Protein 6C49 (pdb70)

Foldseek 3Di:
DQKWWFWWQQAAPDGTDTDIDRPPDAAQQKWKWFFFKFFDDCVQNCLSRCVVVQHDPRWADTFLTWTFTCGHRNPAPPHDGGFIFTGGQWFFADCPDPCNVVQNRVPGPDDTDTCTGVHHHRRIRMGMGGNQRGAGFDPQDDRQQRSCCLALVQQLLVCCVVLVPALDFEEEEEDDAQSNLLNQLVNQLRNHAYEYEDCDVVCQVVSVVSRHPYYFNNVDLVRLQVLFQHGQEYEYPDADPVLSNLRNHHQNHEYEYRDDHPDDDDDDVVSCVVRVYYYYYDDRDGRVSSNVSSVSCSVRVSGFDEDEDASVCVSVQVVVNVVSPTRHIYMHGYDDDD

Sequence (338 aa):
NNTIQAYAAMQAGEKLVPYKFDAGEELQPHQVEVKVEYCGLCHSDISVLNNEWHSTVYPVVAGHEIIGRIIVALGSEAKGLQIGQRVGIGWTAESCQACDECIGGQQVLCTGENIATIVGHAGGFADKVRAGWQQWAIPLPEDLDPESAGPLLLCGGITTVFDPLLKHKIQATHHVGVIGIGGLGHIAIKLLKAWGCEITAFSSNPDKTEELKAMGADHVVNSRDTEAVKAQKGKFDLLLSTVNVNWRAFISSTLAPNGSSLHFLLGGLTLEPVPVSVGSLIDGAKSSVTGSPTGSPAALRQLLKFAARKKKKIAPQIELFPMSQLNEAIERLHSGQARYRIVLKADFAE

Structure (mmCIF, N/CA/C/O backbone):
data_6C49
#
_entry.id   6C49
#
_cell.length_a   63.440
_cell.length_b   89.570
_cell.length_c   133.490
_cell.angle_alpha   90.000
_cell.angle_beta   90.000
_cell.angle_gamma   90.000
#
_symmetry.space_group_name_H-M   'I 2 2 2'
#
loop_
_entity.id
_entity.type
_entity.pdbx_description
1 polymer 'Alcohol dehydrogenase'
2 non-polymer 'ZINC ION'
3 non-polymer 1,2-ETHANEDIOL
4 non-polymer GLYCEROL
5 non-polymer 'SULFATE ION'
6 non-polymer DI(HYDROXYETHYL)ETHER
7 water water
#
loop_
_atom_site.group_PDB
_atom_site.id
_atom_site.type_symbol
_atom_site.label_atom_id
_atom_site.label_alt_id
_atom_site.label_comp_id
_atom_site.label_asym_id
_atom_site.label_entity_id
_atom_site.label_seq_id
_atom_site.pdbx_PDB_ins_code
_atom_site.Cartn_x
_atom_site.Cartn_y
_atom_site.Cartn_z
_atom_site.occupancy
_atom_site.B_iso_or_equiv
_atom_site.auth_seq_id
_atom_site.auth_comp_id
_atom_site.auth_asym_id
_atom_site.auth_atom_id
_atom_site.pdbx_PDB_model_num
ATOM 1 N N . ASN A 1 11 ? 13.882 14.580 19.549 1.00 62.82 3 ASN A N 1
ATOM 2 C CA . ASN A 1 11 ? 12.671 14.902 20.295 1.00 59.33 3 ASN A CA 1
ATOM 3 C C . ASN A 1 11 ? 12.747 14.378 21.731 1.00 44.13 3 ASN A C 1
ATOM 4 O O . ASN A 1 11 ? 11.912 14.716 22.568 1.00 50.10 3 ASN A O 1
ATOM 9 N N . ASN A 1 12 ? 13.761 13.560 22.017 1.00 30.24 4 ASN A N 1
ATOM 10 C CA . ASN A 1 12 ? 13.997 13.053 23.367 1.00 22.69 4 ASN A CA 1
ATOM 11 C C . ASN A 1 12 ? 15.263 13.636 23.977 1.00 21.33 4 ASN A C 1
ATOM 12 O O . ASN A 1 12 ? 15.838 13.043 24.895 1.00 26.67 4 ASN A O 1
ATOM 17 N N . THR A 1 13 ? 15.699 14.791 23.490 1.00 25.12 5 THR A N 1
ATOM 18 C CA . THR A 1 13 ? 16.903 15.429 24.006 1.00 25.91 5 THR A CA 1
ATOM 19 C C . THR A 1 13 ? 16.617 16.125 25.328 1.00 25.02 5 THR A C 1
ATOM 20 O O . THR A 1 13 ? 15.618 16.841 25.467 1.00 24.83 5 THR A O 1
ATOM 24 N N . ILE A 1 14 ? 17.504 15.924 26.298 1.00 16.09 6 ILE A N 1
ATOM 25 C CA . ILE A 1 14 ? 17.414 16.575 27.597 1.00 13.84 6 ILE A CA 1
ATOM 26 C C . ILE A 1 14 ? 18.688 17.389 27.787 1.00 18.13 6 ILE A C 1
ATOM 27 O O . ILE A 1 14 ? 19.792 16.885 27.546 1.00 16.81 6 ILE A O 1
ATOM 32 N N . GLN A 1 15 ? 18.528 18.662 28.127 1.00 19.63 7 GLN A N 1
ATOM 33 C CA . GLN A 1 15 ? 19.653 19.522 28.487 1.00 19.23 7 GLN A CA 1
ATOM 34 C C . GLN A 1 15 ? 19.829 19.441 29.991 1.00 20.09 7 GLN A C 1
ATOM 35 O O . GLN A 1 15 ? 18.850 19.574 30.726 1.00 18.99 7 GLN A O 1
ATOM 41 N N . ALA A 1 16 ? 21.062 19.242 30.457 1.00 17.17 8 ALA A N 1
ATOM 42 C CA . ALA A 1 16 ? 21.254 18.983 31.877 1.00 17.38 8 ALA A CA 1
ATOM 43 C C . ALA A 1 16 ? 22.608 19.524 32.320 1.00 15.49 8 ALA A C 1
ATOM 44 O O . ALA A 1 16 ? 23.350 20.124 31.536 1.00 16.36 8 ALA A O 1
ATOM 46 N N . TYR A 1 17 ? 22.897 19.346 33.608 1.00 17.62 9 TYR A N 1
ATOM 47 C CA . TYR A 1 17 ? 24.212 19.597 34.181 1.00 17.53 9 TYR A CA 1
ATOM 48 C C . TYR A 1 17 ? 24.716 18.300 34.796 1.00 18.34 9 TYR A C 1
ATOM 49 O O . TYR A 1 17 ? 24.021 17.686 35.613 1.00 18.26 9 TYR A O 1
ATOM 58 N N . ALA A 1 18 ? 25.907 17.872 34.392 1.00 15.70 10 ALA A N 1
ATOM 59 C CA . ALA A 1 18 ? 26.419 16.573 34.800 1.00 16.84 10 ALA A CA 1
ATOM 60 C C . ALA A 1 18 ? 27.808 16.700 35.401 1.00 17.26 10 ALA A C 1
ATOM 61 O O . ALA A 1 18 ? 28.587 17.587 35.031 1.00 17.70 10 ALA A O 1
ATOM 63 N N . ALA A 1 19 ? 28.124 15.782 36.318 1.00 16.11 11 ALA A N 1
ATOM 64 C CA . ALA A 1 19 ? 29.512 15.501 36.668 1.00 21.72 11 ALA A CA 1
ATOM 65 C C . ALA A 1 19 ? 30.014 14.407 35.733 1.00 23.49 11 ALA A C 1
ATOM 66 O O . ALA A 1 19 ? 29.389 13.344 35.628 1.00 21.44 11 ALA A O 1
ATOM 68 N N . MET A 1 20 ? 31.115 14.674 35.032 1.00 24.57 12 MET A N 1
ATOM 69 C CA . MET A 1 20 ? 31.679 13.672 34.136 1.00 26.36 12 MET A CA 1
ATOM 70 C C . MET A 1 20 ? 32.519 12.654 34.893 1.00 28.91 12 MET A C 1
ATOM 71 O O . MET A 1 20 ? 32.678 11.518 34.434 1.00 30.16 12 MET A O 1
ATOM 76 N N . GLN A 1 21 ? 33.067 13.052 36.035 1.00 28.24 13 GLN A N 1
ATOM 77 C CA . GLN A 1 21 ? 33.798 12.166 36.923 1.00 32.80 13 GLN A CA 1
ATOM 78 C C . GLN A 1 21 ? 33.623 12.708 38.333 1.00 31.18 13 GLN A C 1
ATOM 79 O O . GLN A 1 21 ? 33.132 13.822 38.530 1.00 29.85 13 GLN A O 1
ATOM 85 N N . ALA A 1 22 ? 34.036 11.916 39.320 1.00 33.62 14 ALA A N 1
ATOM 86 C CA . ALA A 1 22 ? 33.901 12.337 40.709 1.00 32.64 14 ALA A CA 1
ATOM 87 C C . ALA A 1 22 ? 34.675 13.624 40.980 1.00 36.31 14 ALA A C 1
ATOM 88 O O . ALA A 1 22 ? 35.816 13.795 40.539 1.00 38.61 14 ALA A O 1
ATOM 90 N N . GLY A 1 23 ? 34.038 14.544 41.698 1.00 39.66 15 GLY A N 1
ATOM 91 C CA . GLY A 1 23 ? 34.716 15.740 42.159 1.00 43.93 15 GLY A CA 1
ATOM 92 C C . GLY A 1 23 ? 34.910 16.842 41.140 1.00 56.90 15 GLY A C 1
ATOM 93 O O . GLY A 1 23 ? 35.611 17.816 41.440 1.00 66.21 15 GLY A O 1
ATOM 94 N N . GLU A 1 24 ? 34.330 16.730 39.949 1.00 54.18 16 GLU A N 1
ATOM 95 C CA . GLU A 1 24 ? 34.464 17.791 38.960 1.00 51.18 16 GLU A CA 1
ATOM 96 C C . GLU A 1 24 ? 33.366 18.835 39.145 1.00 32.24 16 GLU A C 1
ATOM 97 O O . GLU A 1 24 ? 32.348 18.586 39.790 1.00 35.12 16 GLU A O 1
ATOM 103 N N . LYS A 1 25 ? 33.603 20.022 38.582 1.00 41.56 17 LYS A N 1
ATOM 104 C CA . LYS A 1 25 ? 32.523 20.980 38.388 1.00 35.23 17 LYS A CA 1
ATOM 105 C C . LYS A 1 25 ? 31.453 20.365 37.496 1.00 29.27 17 LYS A C 1
ATOM 106 O O . LYS A 1 25 ? 31.746 19.572 36.600 1.00 32.06 17 LYS A O 1
ATOM 112 N N . LEU A 1 26 ? 30.202 20.730 37.754 1.00 18.63 18 LEU A N 1
ATOM 113 C CA . LEU A 1 26 ? 29.105 20.299 36.902 1.00 17.98 18 LEU A CA 1
ATOM 114 C C . LEU A 1 26 ? 29.161 21.057 35.582 1.00 22.58 18 LEU A C 1
ATOM 115 O O . LEU A 1 26 ? 29.375 22.272 35.559 1.00 22.74 18 LEU A O 1
ATOM 120 N N . VAL A 1 27 ? 28.963 20.333 34.483 1.00 18.70 19 VAL A N 1
ATOM 121 C CA . VAL A 1 27 ? 29.145 20.895 33.146 1.00 17.33 19 VAL A CA 1
ATOM 122 C C . VAL A 1 27 ? 27.868 20.773 32.323 1.00 16.57 19 VAL A C 1
ATOM 123 O O . VAL A 1 27 ? 27.055 19.854 32.541 1.00 17.11 19 VAL A O 1
ATOM 127 N N . PRO A 1 28 ? 27.647 21.678 31.379 1.00 16.96 20 PRO A N 1
ATOM 128 C CA . PRO A 1 28 ? 26.525 21.509 30.444 1.00 18.46 20 PRO A CA 1
ATOM 129 C C . PRO A 1 28 ? 26.602 20.165 29.734 1.00 19.40 20 PRO A C 1
ATOM 130 O O . PRO A 1 28 ? 27.663 19.758 29.251 1.00 20.00 20 PRO A O 1
ATOM 134 N N . TYR A 1 29 ? 25.460 19.486 29.643 1.00 17.77 21 TYR A N 1
ATOM 135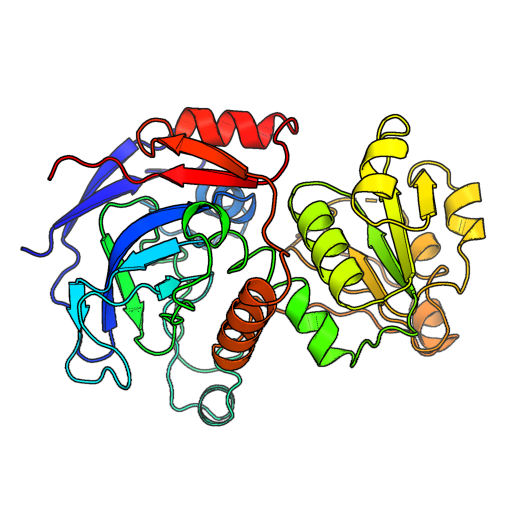 C CA . TYR A 1 29 ? 25.445 18.106 29.175 1.00 19.35 21 TYR A CA 1
ATOM 136 C C . TYR A 1 29 ? 24.104 17.815 28.520 1.00 23.42 21 TYR A C 1
ATOM 137 O O . TYR A 1 29 ? 23.069 17.865 29.186 1.00 28.26 21 TYR A O 1
ATOM 146 N N . LYS A 1 30 ? 24.122 17.493 27.232 1.00 19.67 22 LYS A N 1
ATOM 147 C CA . LYS A 1 30 ? 22.921 17.089 26.508 1.00 24.06 22 LYS A CA 1
ATOM 148 C C . LYS A 1 30 ? 22.943 15.582 26.323 1.00 29.74 22 LYS A C 1
ATOM 149 O O . LYS A 1 30 ? 23.993 15.014 26.010 1.00 25.88 22 LYS A O 1
ATOM 155 N N . PHE A 1 31 ? 21.791 14.929 26.502 1.00 20.72 23 PHE A N 1
ATOM 156 C CA . PHE A 1 31 ? 21.739 13.494 26.262 1.00 26.68 23 PHE A CA 1
ATOM 157 C C . PHE A 1 31 ? 20.402 13.098 25.642 1.00 26.89 23 PHE A C 1
ATOM 158 O O . PHE A 1 31 ? 19.396 13.804 25.756 1.00 23.60 23 PHE A O 1
ATOM 166 N N . ASP A 1 32 ? 20.421 11.947 24.969 1.00 25.57 24 ASP A N 1
ATOM 167 C CA . ASP A 1 32 ? 19.240 11.368 24.333 1.00 30.55 24 ASP A CA 1
ATOM 168 C C . ASP A 1 32 ? 18.553 10.469 25.354 1.00 28.28 24 ASP A C 1
ATOM 169 O O . ASP A 1 32 ? 19.093 9.424 25.727 1.00 24.92 24 ASP A O 1
ATOM 174 N N . ALA 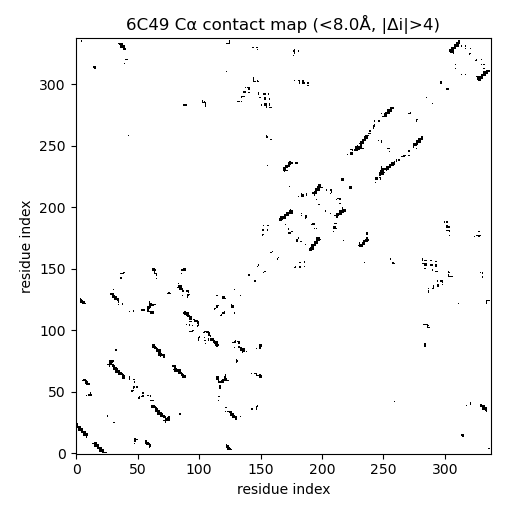A 1 33 ? 17.358 10.864 25.807 1.00 19.47 25 ALA A N 1
ATOM 175 C CA . ALA A 1 33 ? 16.682 10.086 26.840 1.00 22.56 25 ALA A CA 1
ATOM 176 C C . ALA A 1 33 ? 16.002 8.833 26.297 1.00 23.11 25 ALA A C 1
ATOM 177 O O . ALA A 1 33 ? 15.531 8.011 27.090 1.00 23.94 25 ALA A O 1
ATOM 179 N N . GLY A 1 34 ? 15.944 8.657 24.984 1.00 24.99 26 GLY A N 1
ATOM 180 C CA . GLY A 1 34 ? 15.211 7.543 24.411 1.00 24.07 26 GLY A CA 1
ATOM 181 C C . GLY A 1 34 ? 13.706 7.759 24.537 1.00 24.58 26 GLY A C 1
ATOM 182 O O . GLY A 1 34 ? 13.227 8.742 25.100 1.00 22.45 26 GLY A O 1
ATOM 183 N N . GLU A 1 35 ? 12.953 6.808 23.987 1.00 19.72 27 GLU A N 1
ATOM 184 C CA A GLU A 1 35 ? 11.504 6.929 24.004 0.48 24.33 27 GLU A CA 1
ATOM 185 C CA B GLU A 1 35 ? 11.497 6.886 23.997 0.52 24.50 27 GLU A CA 1
ATOM 186 C C . GLU A 1 35 ? 10.955 6.766 25.415 1.00 25.00 27 GLU A C 1
ATOM 187 O O . GLU A 1 35 ? 11.393 5.911 26.191 1.00 22.65 27 GLU A O 1
ATOM 198 N N . LEU A 1 36 ? 9.992 7.622 25.751 1.00 19.45 28 LEU A N 1
ATOM 199 C CA . LEU A 1 36 ? 9.284 7.492 27.016 1.00 16.81 28 LEU A CA 1
ATOM 200 C C . LEU A 1 36 ? 8.587 6.134 27.074 1.00 17.97 28 LEU A C 1
ATOM 201 O O . LEU A 1 36 ? 7.922 5.726 26.122 1.00 16.81 28 LEU A O 1
ATOM 206 N N . GLN A 1 37 ? 8.759 5.430 28.171 1.00 19.19 29 GLN A N 1
ATOM 207 C CA . GLN A 1 37 ? 8.180 4.101 28.294 1.00 20.78 29 GLN A CA 1
ATOM 208 C C . GLN A 1 37 ? 6.769 4.184 28.866 1.00 18.38 29 GLN A C 1
ATOM 209 O O . GLN A 1 37 ? 6.396 5.184 29.488 1.00 15.98 29 GLN A O 1
ATOM 215 N N . PRO A 1 38 ? 5.954 3.140 28.672 1.00 15.86 30 PRO A N 1
ATOM 216 C CA . PRO A 1 38 ? 4.540 3.243 29.057 1.00 19.10 30 PRO A CA 1
ATOM 217 C C . PRO A 1 38 ? 4.321 3.517 30.530 1.00 13.42 30 PRO A C 1
ATOM 218 O O . PRO A 1 38 ? 3.300 4.134 30.874 1.00 14.90 30 PRO A O 1
ATOM 222 N N . HIS A 1 39 ? 5.230 3.081 31.418 1.00 17.97 31 HIS A N 1
ATOM 223 C CA . HIS A 1 39 ? 5.052 3.285 32.855 1.00 17.83 31 HIS A CA 1
ATOM 224 C C . HIS A 1 39 ? 5.632 4.611 33.348 1.00 14.10 31 HIS A C 1
ATOM 225 O O . HIS A 1 39 ? 5.533 4.907 34.541 1.00 17.20 31 HIS A O 1
ATOM 232 N N . GLN A 1 40 ? 6.178 5.432 32.463 1.00 12.69 32 GLN A N 1
ATOM 233 C CA . GLN A 1 40 ? 6.892 6.644 32.838 1.00 12.37 32 GLN A CA 1
ATOM 234 C C . GLN A 1 40 ? 6.082 7.898 32.514 1.00 17.12 32 GLN A C 1
ATOM 235 O O . GLN A 1 40 ? 5.151 7.875 31.709 1.00 15.54 32 GLN A O 1
ATOM 241 N N . VAL A 1 41 ? 6.466 9.006 33.156 1.00 15.59 33 VAL A N 1
ATOM 242 C CA . VAL A 1 41 ? 5.982 10.338 32.824 1.00 13.93 33 VAL A CA 1
ATOM 243 C C . VAL A 1 41 ? 7.199 11.234 32.638 1.00 15.24 33 VAL A C 1
ATOM 244 O O . VAL A 1 41 ? 8.299 10.933 33.106 1.00 15.61 33 VAL A O 1
ATOM 248 N N . GLU A 1 42 ? 7.003 12.327 31.910 1.00 12.31 34 GLU A N 1
ATOM 249 C CA . GLU A 1 42 ? 8.048 13.316 31.710 1.00 11.35 34 GLU A CA 1
ATOM 250 C C . GLU A 1 42 ? 7.574 14.636 32.276 1.00 14.09 34 GLU A C 1
ATOM 251 O O . GLU A 1 42 ? 6.437 15.051 32.032 1.00 16.36 34 GLU A O 1
ATOM 257 N N . VAL A 1 43 ? 8.454 15.280 33.031 1.00 14.04 35 VAL A N 1
ATOM 258 C CA . VAL A 1 43 ? 8.164 16.504 33.756 1.00 12.32 35 VAL A CA 1
ATOM 259 C C . VAL A 1 43 ? 9.109 17.592 33.263 1.00 15.67 35 VAL A C 1
ATOM 260 O O . VAL A 1 43 ? 10.328 17.382 33.202 1.00 13.18 35 VAL A O 1
ATOM 264 N N . LYS A 1 44 ? 8.557 18.752 32.926 1.00 13.52 36 LYS A N 1
ATOM 265 C CA . LYS A 1 44 ? 9.401 19.909 32.666 1.00 15.45 36 LYS A CA 1
ATOM 266 C C . LYS A 1 44 ? 9.743 20.560 34.002 1.00 18.98 36 LYS A C 1
ATOM 267 O O . LYS A 1 44 ? 8.844 20.996 34.733 1.00 14.79 36 LYS A O 1
ATOM 273 N N . VAL A 1 45 ? 11.035 20.610 34.327 1.00 12.79 37 VAL A N 1
ATOM 274 C CA . VAL A 1 45 ? 11.477 21.055 35.650 1.00 14.28 37 VAL A CA 1
ATOM 275 C C . VAL A 1 45 ? 11.208 22.546 35.829 1.00 15.11 37 VAL A C 1
ATOM 276 O O . VAL A 1 45 ? 11.541 23.367 34.961 1.00 13.17 37 VAL A O 1
ATOM 280 N N . GLU A 1 46 ? 10.617 22.910 36.972 1.00 12.18 38 GLU A N 1
ATOM 281 C CA . GLU A 1 46 ? 10.494 24.302 37.384 1.00 12.30 38 GLU A CA 1
ATOM 282 C C . GLU A 1 46 ? 11.527 24.668 38.445 1.00 15.27 38 GLU A C 1
ATOM 283 O O . GLU A 1 46 ? 12.227 25.677 38.306 1.00 17.45 38 GLU A O 1
ATOM 289 N N . TYR A 1 47 ? 11.658 23.840 39.486 1.00 14.97 39 TYR A N 1
ATOM 290 C CA . TYR A 1 47 ? 12.634 24.040 40.549 1.00 14.13 39 TYR A CA 1
ATOM 291 C C . TYR A 1 47 ? 13.232 22.702 40.943 1.00 15.27 39 TYR A C 1
ATOM 292 O O . TYR A 1 47 ? 12.595 21.656 40.816 1.00 13.43 39 TYR A O 1
ATOM 301 N N . CYS A 1 48 ? 14.442 22.747 41.490 1.00 13.65 40 CYS A N 1
ATOM 302 C CA . CYS A 1 48 ? 15.008 21.537 42.083 1.00 16.64 40 CYS A CA 1
ATOM 303 C C . CYS A 1 48 ? 15.862 21.929 43.277 1.00 15.35 40 CYS A C 1
ATOM 304 O O . CYS A 1 48 ? 16.771 22.759 43.159 1.00 17.09 40 CYS A O 1
ATOM 307 N N . GLY A 1 49 ? 15.561 21.341 44.429 1.00 17.88 41 GLY A N 1
ATOM 308 C CA . GLY A 1 49 ? 16.383 21.560 45.593 1.00 17.11 41 GLY A CA 1
ATOM 309 C C . GLY A 1 49 ? 17.750 20.931 45.438 1.00 17.04 41 GLY A C 1
ATOM 310 O O . GLY A 1 49 ? 18.000 20.096 44.568 1.00 19.67 41 GLY A O 1
ATOM 311 N N . LEU A 1 50 ? 18.655 21.367 46.304 1.00 16.90 42 LEU A N 1
ATOM 312 C CA . LEU A 1 50 ? 20.018 20.873 46.360 1.00 17.21 42 LEU A CA 1
ATOM 313 C C . LEU A 1 50 ? 20.292 20.469 47.795 1.00 21.20 42 LEU A C 1
ATOM 314 O O . LEU A 1 50 ? 20.037 21.255 48.711 1.00 27.98 42 LEU A O 1
ATOM 319 N N . CYS A 1 51 ? 20.805 19.260 48.008 1.00 22.48 43 CYS A N 1
ATOM 320 C CA . CYS A 1 51 ? 21.208 18.888 49.364 1.00 22.77 43 CYS A CA 1
ATOM 321 C C . CYS A 1 51 ? 22.458 18.013 49.311 1.00 25.68 43 CYS A C 1
ATOM 322 O O . CYS A 1 51 ? 22.987 17.706 48.241 1.00 25.92 43 CYS A O 1
ATOM 325 N N . HIS A 1 52 ? 22.936 17.601 50.488 1.00 23.91 44 HIS A N 1
ATOM 326 C CA . HIS A 1 52 ? 24.224 16.915 50.554 1.00 23.23 44 HIS A CA 1
ATOM 327 C C . HIS A 1 52 ? 24.182 15.525 49.929 1.00 25.51 44 HIS A C 1
ATOM 328 O O . HIS A 1 52 ? 25.231 15.004 49.537 1.00 27.90 44 HIS A O 1
ATOM 335 N N . SER A 1 53 ? 23.002 14.914 49.815 1.00 21.95 45 SER A N 1
ATOM 336 C CA . SER A 1 53 ? 22.920 13.633 49.121 1.00 21.08 45 SER A CA 1
ATOM 337 C C . SER A 1 53 ? 23.297 13.771 47.652 1.00 22.32 45 SER A C 1
ATOM 338 O O . SER A 1 53 ? 23.853 12.831 47.063 1.00 19.63 45 SER A O 1
ATOM 341 N N . ASP A 1 54 ? 22.988 14.916 47.036 1.00 20.01 46 ASP A N 1
ATOM 342 C CA . ASP A 1 54 ? 23.477 15.172 45.683 1.00 22.15 46 ASP A CA 1
ATOM 343 C C . ASP A 1 54 ? 24.996 15.191 45.655 1.00 20.67 46 ASP A C 1
ATOM 344 O O . ASP A 1 54 ? 25.624 14.574 44.785 1.00 21.75 46 ASP A O 1
ATOM 349 N N . ILE A 1 55 ? 25.607 15.899 46.610 1.00 19.50 47 ILE A N 1
ATOM 350 C CA . ILE A 1 55 ? 27.065 15.960 46.680 1.00 20.45 47 ILE A CA 1
ATOM 351 C C . ILE A 1 55 ? 27.648 14.563 46.830 1.00 24.13 47 ILE A C 1
ATOM 352 O O . ILE A 1 55 ? 28.638 14.210 46.174 1.00 26.67 47 ILE A O 1
ATOM 357 N N . SER A 1 56 ? 27.054 13.750 47.708 1.00 26.43 48 SER A N 1
ATOM 358 C CA . SER A 1 56 ? 27.575 12.409 47.943 1.00 27.13 48 SER A CA 1
ATOM 359 C C . SER A 1 56 ? 27.556 11.579 46.667 1.00 25.28 48 SER A C 1
ATOM 360 O O . SER A 1 56 ? 28.527 10.881 46.356 1.00 27.71 48 SER A O 1
ATOM 363 N N . VAL A 1 57 ? 26.469 11.660 45.901 1.00 21.28 49 VAL A N 1
ATOM 364 C CA . VAL A 1 57 ? 26.409 10.928 44.639 1.00 20.17 49 VAL A CA 1
ATOM 365 C C . VAL A 1 57 ? 27.388 11.521 43.632 1.00 23.38 49 VAL A C 1
ATOM 366 O O . VAL A 1 57 ? 28.130 10.794 42.959 1.00 27.05 49 VAL A O 1
ATOM 370 N N . LEU A 1 58 ? 27.414 12.852 43.519 1.00 22.01 50 LEU A N 1
ATOM 371 C CA . LEU A 1 58 ? 28.357 13.492 42.608 1.00 22.83 50 LEU A CA 1
ATOM 372 C C . LEU A 1 58 ? 29.789 13.042 42.884 1.00 27.57 50 LEU A C 1
ATOM 373 O O . LEU A 1 58 ? 30.571 12.844 41.949 1.00 24.79 50 LEU A O 1
ATOM 378 N N . ASN A 1 59 ? 30.136 12.829 44.156 1.00 28.43 51 ASN A N 1
ATOM 379 C CA . ASN A 1 59 ? 31.491 12.434 44.527 1.00 31.62 51 ASN A CA 1
ATOM 380 C C . ASN A 1 59 ? 31.675 10.926 44.630 1.00 29.93 51 ASN A C 1
ATOM 381 O O . ASN A 1 59 ? 32.763 10.480 45.009 1.00 30.63 51 ASN A O 1
ATOM 386 N N . ASN A 1 60 ? 30.654 10.133 44.297 1.00 32.69 52 ASN A N 1
ATOM 387 C CA . ASN A 1 60 ? 30.729 8.671 44.359 1.00 34.75 52 ASN A CA 1
ATOM 388 C C . ASN A 1 60 ? 31.061 8.184 45.774 1.00 41.02 52 ASN A C 1
ATOM 389 O O . ASN A 1 60 ? 31.760 7.182 45.953 1.00 32.67 52 ASN A O 1
ATOM 394 N N . GLU A 1 61 ? 30.568 8.902 46.792 1.00 35.95 53 GLU A N 1
ATOM 395 C CA . GLU A 1 61 ? 30.802 8.506 48.180 1.00 43.90 53 GLU A CA 1
ATOM 396 C C . GLU A 1 61 ? 30.293 7.101 48.466 1.00 40.47 53 GLU A C 1
ATOM 397 O O . GLU A 1 61 ? 30.887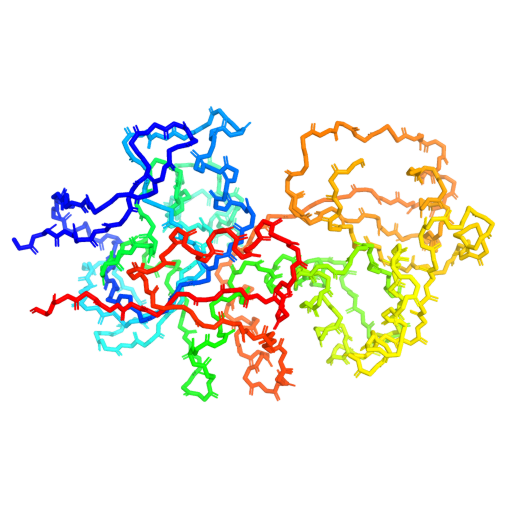 6.372 49.270 1.00 41.44 53 GLU A O 1
ATOM 403 N N . TRP A 1 62 ? 29.192 6.711 47.842 1.00 32.48 54 TRP A N 1
ATOM 404 C CA . TRP A 1 62 ? 28.541 5.447 48.143 1.00 44.42 54 TRP A CA 1
ATOM 405 C C . TRP A 1 62 ? 28.862 4.375 47.113 1.00 43.67 54 TRP A C 1
ATOM 406 O O . TRP A 1 62 ? 28.236 3.312 47.121 1.00 42.17 54 TRP A O 1
ATOM 417 N N . HIS A 1 63 ? 29.833 4.640 46.236 1.00 41.33 55 HIS A N 1
ATOM 418 C CA . HIS A 1 63 ? 30.323 3.680 45.248 1.00 33.31 55 HIS A CA 1
ATOM 419 C C . HIS A 1 63 ? 29.183 3.087 44.425 1.00 34.72 55 HIS A C 1
ATOM 420 O O . HIS A 1 63 ? 29.182 1.906 44.076 1.00 39.26 55 HIS A O 1
ATOM 427 N N . SER A 1 64 ? 28.199 3.930 44.100 1.00 30.43 56 SER A N 1
ATOM 428 C CA . SER A 1 64 ? 27.083 3.524 43.267 1.00 33.29 56 SER A CA 1
ATOM 429 C C . SER A 1 64 ? 26.815 4.487 42.118 1.00 31.52 56 SER A C 1
ATOM 430 O O . SER A 1 64 ? 25.834 4.298 41.394 1.00 31.48 56 SER A O 1
ATOM 433 N N . THR A 1 65 ? 27.646 5.506 41.924 1.00 32.49 57 THR A N 1
ATOM 434 C CA . THR A 1 65 ? 27.362 6.518 40.915 1.00 27.31 57 THR A CA 1
ATOM 435 C C . THR A 1 65 ? 27.734 5.996 39.535 1.00 29.36 57 THR A C 1
ATOM 436 O O . THR A 1 65 ? 28.756 5.327 39.367 1.00 25.95 57 THR A O 1
ATOM 440 N N . VAL A 1 66 ? 26.887 6.292 38.552 1.00 30.25 58 VAL A N 1
ATOM 441 C CA . VAL A 1 66 ? 27.158 6.021 37.144 1.00 29.49 58 VAL A CA 1
ATOM 442 C C . VAL A 1 66 ? 27.473 7.352 36.473 1.00 26.93 58 VAL A C 1
ATOM 443 O O . VAL A 1 66 ? 26.601 8.224 36.370 1.00 26.10 58 VAL A O 1
ATOM 447 N N . TYR A 1 67 ? 28.751 7.510 35.986 1.00 30.06 59 TYR A N 1
ATOM 448 C CA . TYR A 1 67 ? 29.085 8.767 35.328 1.00 26.64 59 TYR A CA 1
ATOM 449 C C . TYR A 1 67 ? 28.875 8.670 33.818 1.00 29.67 59 TYR A C 1
ATOM 450 O O . TYR A 1 67 ? 29.084 7.609 33.221 1.00 30.40 59 TYR A O 1
ATOM 459 N N . PRO A 1 68 ? 28.457 9.764 33.156 1.00 27.82 60 PRO A N 1
ATOM 460 C CA . PRO A 1 68 ? 28.124 11.069 33.751 1.00 20.68 60 PRO A CA 1
ATOM 461 C C . PRO A 1 68 ? 26.842 11.006 34.567 1.00 19.68 60 PRO A C 1
ATOM 462 O O . PRO A 1 68 ? 25.917 10.287 34.196 1.00 24.11 60 PRO A O 1
ATOM 466 N N . VAL A 1 69 ? 26.783 11.733 35.675 1.00 15.93 61 VAL A N 1
ATOM 467 C CA . VAL A 1 69 ? 25.614 11.715 36.543 1.00 17.13 61 VAL A CA 1
ATOM 468 C C . VAL A 1 69 ? 24.957 13.083 36.505 1.00 16.77 61 VAL A C 1
ATOM 469 O O . VAL A 1 69 ? 25.631 14.114 36.620 1.00 17.64 61 VAL A O 1
ATOM 473 N N . VAL A 1 70 ? 23.649 13.080 36.275 1.00 17.09 62 VAL A N 1
ATOM 474 C CA . VAL A 1 70 ? 22.788 14.250 36.395 1.00 16.34 62 VAL A CA 1
ATOM 475 C C . VAL A 1 70 ? 22.080 14.102 37.732 1.00 16.07 62 VAL A C 1
ATOM 476 O O . VAL A 1 70 ? 21.247 13.203 37.898 1.00 15.56 62 VAL A O 1
ATOM 480 N N . ALA A 1 71 ? 22.434 14.942 38.705 1.00 14.09 63 ALA A N 1
ATOM 481 C CA . ALA A 1 71 ? 21.882 14.830 40.053 1.00 14.17 63 ALA A CA 1
ATOM 482 C C . ALA A 1 71 ? 20.602 15.665 40.154 1.00 15.74 63 ALA A C 1
ATOM 483 O O . ALA A 1 71 ? 20.009 16.031 39.137 1.00 14.55 63 ALA A O 1
ATOM 485 N N . GLY A 1 72 ? 20.149 15.958 41.378 1.00 14.83 64 GLY A N 1
ATOM 486 C CA . GLY A 1 72 ? 18.895 16.667 41.577 1.00 15.85 64 GLY A CA 1
ATOM 487 C C . GLY A 1 72 ? 17.729 15.721 41.833 1.00 15.66 64 GLY A C 1
ATOM 488 O O . GLY A 1 72 ? 17.266 15.026 40.920 1.00 12.83 64 GLY A O 1
ATOM 489 N N . HIS A 1 73 ? 17.243 15.684 43.079 1.00 17.09 65 HIS A N 1
ATOM 490 C CA . HIS A 1 73 ? 16.191 14.742 43.454 1.00 18.42 65 HIS A CA 1
ATOM 491 C C . HIS A 1 73 ? 15.151 15.394 44.364 1.00 18.57 65 HIS A C 1
ATOM 492 O O . HIS A 1 73 ? 14.545 14.712 45.201 1.00 14.93 65 HIS A O 1
ATOM 499 N N . GLU A 1 74 ? 14.997 16.720 44.269 1.00 13.49 66 GLU A N 1
ATOM 500 C CA . GLU A 1 74 ? 13.994 17.486 45.016 1.00 16.06 66 GLU A CA 1
ATOM 501 C C . GLU A 1 74 ? 13.240 18.343 43.997 1.00 14.82 66 GLU A C 1
ATOM 502 O O . GLU A 1 74 ? 13.299 19.572 44.037 1.00 15.95 66 GLU A O 1
ATOM 508 N N . ILE A 1 75 ? 12.514 17.681 43.098 1.00 11.75 67 ILE A N 1
ATOM 509 C CA . ILE A 1 75 ? 12.078 18.281 41.834 1.00 10.92 67 ILE A CA 1
ATOM 510 C C . ILE A 1 75 ? 10.625 18.729 41.927 1.00 15.03 67 ILE A C 1
ATOM 511 O O . ILE A 1 75 ? 9.762 17.955 42.351 1.00 15.52 67 ILE A O 1
ATOM 516 N N . ILE A 1 76 ? 10.352 19.961 41.489 1.00 12.06 68 ILE A N 1
ATOM 517 C CA . ILE A 1 76 ? 8.997 20.457 41.260 1.00 10.36 68 ILE A CA 1
ATOM 518 C C . ILE A 1 76 ? 8.883 20.808 39.783 1.00 14.40 68 ILE A C 1
ATOM 519 O O . ILE A 1 76 ? 9.718 21.557 39.264 1.00 13.29 68 ILE A O 1
ATOM 524 N N . GLY A 1 77 ? 7.858 20.287 39.111 1.00 12.67 69 GLY A N 1
ATOM 525 C CA . GLY A 1 77 ? 7.661 20.655 37.718 1.00 13.14 69 GLY A CA 1
ATOM 526 C C . GLY A 1 77 ? 6.275 20.272 37.248 1.00 16.18 69 GLY A C 1
ATOM 527 O O . GLY A 1 77 ? 5.439 19.832 38.031 1.00 14.60 69 GLY A O 1
ATOM 528 N N . ARG A 1 78 ? 6.039 20.422 35.945 1.00 13.74 70 ARG A N 1
ATOM 529 C CA . ARG A 1 78 ? 4.746 20.085 35.370 1.00 11.99 70 ARG A CA 1
ATOM 530 C C . ARG A 1 78 ? 4.876 18.939 34.380 1.00 14.19 70 ARG A C 1
ATOM 531 O O . ARG A 1 78 ? 5.844 18.861 33.615 1.00 14.37 70 ARG A O 1
ATOM 539 N N . ILE A 1 79 ? 3.873 18.059 34.401 1.00 13.76 71 ILE A N 1
ATOM 540 C CA A ILE A 1 79 ? 3.836 16.949 33.456 0.54 14.70 71 ILE A CA 1
ATOM 541 C CA B ILE A 1 79 ? 3.817 16.947 33.457 0.46 14.76 71 ILE A CA 1
ATOM 542 C C . ILE A 1 79 ? 3.750 17.479 32.031 1.00 15.82 71 ILE A C 1
ATOM 543 O O . ILE A 1 79 ? 2.879 18.296 31.695 1.00 14.00 71 ILE A O 1
ATOM 552 N N . VAL A 1 80 ? 4.649 17.004 31.172 1.00 11.49 72 VAL A N 1
ATOM 553 C CA . VAL A 1 80 ? 4.574 17.332 29.752 1.00 11.88 72 VAL A CA 1
ATOM 554 C C . VAL A 1 80 ? 4.289 16.122 28.887 1.00 16.01 72 VAL A C 1
ATOM 555 O O . VAL A 1 80 ? 3.912 16.296 27.714 1.00 14.48 72 VAL A O 1
ATOM 559 N N . ALA A 1 81 ? 4.432 14.908 29.412 1.00 14.50 73 ALA A N 1
ATOM 560 C CA . ALA A 1 81 ? 4.094 13.730 28.626 1.00 17.45 73 ALA A CA 1
ATOM 561 C C . ALA A 1 81 ? 3.741 12.595 29.569 1.00 14.15 73 ALA A C 1
ATOM 562 O O . ALA A 1 81 ? 4.326 12.469 30.646 1.00 14.24 73 ALA A O 1
ATOM 564 N N . LEU A 1 82 ? 2.786 11.771 29.151 1.00 16.53 74 LEU A N 1
ATOM 565 C CA . LEU A 1 82 ? 2.325 10.639 29.940 1.00 15.28 74 LEU A CA 1
ATOM 566 C C . LEU A 1 82 ? 2.511 9.357 29.154 1.00 16.84 74 LEU A C 1
ATOM 567 O O . LEU A 1 82 ? 2.055 9.256 28.008 1.00 14.23 74 LEU A O 1
ATOM 572 N N . GLY A 1 83 ? 3.186 8.385 29.763 1.00 14.34 75 GLY A N 1
ATOM 573 C CA . GLY A 1 83 ? 3.115 7.033 29.251 1.00 14.22 75 GLY A CA 1
ATOM 574 C C . GLY A 1 83 ? 1.701 6.496 29.348 1.00 16.52 75 GLY A C 1
ATOM 575 O O . GLY A 1 83 ? 0.903 6.924 30.190 1.00 15.43 75 GLY A O 1
ATOM 576 N N . SER A 1 84 ? 1.395 5.532 28.483 1.00 16.49 76 SER A N 1
ATOM 577 C CA . SER A 1 84 ? 0.024 5.042 28.373 1.00 19.86 76 SER A CA 1
ATOM 578 C C . SER A 1 84 ? -0.473 4.376 29.654 1.00 17.10 76 SER A C 1
ATOM 579 O O . SER A 1 84 ? -1.689 4.237 29.829 1.00 18.25 76 SER A O 1
ATOM 582 N N . GLU A 1 85 ? 0.426 3.970 30.558 1.00 14.58 77 GLU A N 1
ATOM 583 C CA . GLU A 1 85 ? 0.007 3.305 31.788 1.00 18.32 77 GLU A CA 1
ATOM 584 C C . GLU A 1 85 ? -0.203 4.265 32.949 1.00 18.09 77 GLU A C 1
ATOM 585 O O . GLU A 1 85 ? -0.637 3.826 34.020 1.00 15.89 77 GLU A O 1
ATOM 591 N N . ALA A 1 86 ? 0.095 5.550 32.781 1.00 13.93 78 ALA A N 1
ATOM 592 C CA . ALA A 1 86 ? -0.071 6.484 33.888 1.00 15.71 78 ALA A CA 1
ATOM 593 C C . ALA A 1 86 ? -1.537 6.581 34.296 1.00 18.72 78 ALA A C 1
ATOM 594 O O . ALA A 1 86 ? -2.439 6.596 33.454 1.00 18.26 78 ALA A O 1
ATOM 596 N N . LYS A 1 87 ? -1.778 6.626 35.609 1.00 14.61 79 LYS A N 1
ATOM 597 C CA . LYS A 1 87 ? -3.119 6.721 36.161 1.00 14.97 79 LYS A CA 1
ATOM 598 C C . LYS A 1 87 ? -3.225 7.978 37.017 1.00 20.09 79 LYS A C 1
ATOM 599 O O . LYS A 1 87 ? -2.302 8.305 37.764 1.00 18.37 79 LYS A O 1
ATOM 605 N N . GLY A 1 88 ? -4.360 8.660 36.933 1.00 18.96 80 GLY A N 1
ATOM 606 C CA . GLY A 1 88 ? -4.630 9.759 37.842 1.00 17.57 80 GLY A CA 1
ATOM 607 C C . GLY A 1 88 ? -3.908 11.056 37.562 1.00 20.78 80 GLY A C 1
ATOM 608 O O . GLY A 1 88 ? -4.018 11.989 38.366 1.00 21.29 80 GLY A O 1
ATOM 609 N N . LEU A 1 89 ? -3.192 11.168 36.446 1.00 16.53 81 LEU A N 1
ATOM 610 C CA . LEU A 1 89 ? -2.387 12.348 36.172 1.00 13.15 81 LEU A CA 1
ATOM 611 C C . LEU A 1 89 ? -2.856 12.992 34.877 1.00 13.96 81 LEU A C 1
ATOM 612 O O . LEU A 1 89 ? -3.537 12.366 34.062 1.00 15.79 81 LEU A O 1
ATOM 617 N N . GLN A 1 90 ? -2.482 14.251 34.681 1.00 15.12 82 GLN A N 1
ATOM 618 C CA . GLN A 1 90 ? -2.809 14.906 33.423 1.00 12.87 82 GLN A CA 1
ATOM 619 C C . GLN A 1 90 ? -1.659 15.799 33.003 1.00 13.43 82 GLN A C 1
ATOM 620 O O . GLN A 1 90 ? -0.886 16.287 33.832 1.00 15.89 82 GLN A O 1
ATOM 626 N N . ILE A 1 91 ? -1.542 15.996 31.688 1.00 15.73 83 ILE A N 1
ATOM 627 C CA . ILE A 1 91 ? -0.563 16.944 31.185 1.00 13.21 83 ILE A CA 1
ATOM 628 C C . ILE A 1 91 ? -0.840 18.315 31.786 1.00 12.58 83 ILE A C 1
ATOM 629 O O . ILE A 1 91 ? -1.997 18.743 31.895 1.00 17.22 83 ILE A O 1
ATOM 634 N N . GLY A 1 92 ? 0.225 19.003 32.192 1.00 12.80 84 GLY A N 1
ATOM 635 C CA . GLY A 1 92 ? 0.119 20.330 32.772 1.00 15.48 84 GLY A CA 1
ATOM 636 C C . GLY A 1 92 ? 0.051 20.336 34.287 1.00 13.46 84 GLY A C 1
ATOM 637 O O . GLY A 1 92 ? 0.239 21.389 34.898 1.00 14.37 84 GLY A O 1
ATOM 638 N N . GLN A 1 93 ? -0.176 19.182 34.903 1.00 13.85 85 GLN A N 1
ATOM 639 C CA . GLN A 1 93 ? -0.288 19.092 36.351 1.00 14.02 85 GLN A CA 1
ATOM 640 C C . GLN A 1 93 ? 1.073 19.263 37.028 1.00 11.61 85 GLN A C 1
ATOM 641 O O . GLN A 1 93 ? 2.083 18.711 36.587 1.00 13.00 85 GLN A O 1
ATOM 647 N N . ARG A 1 94 ? 1.101 20.024 38.119 1.00 12.17 86 ARG A N 1
ATOM 648 C CA . ARG A 1 94 ? 2.339 20.189 38.875 1.00 13.48 86 ARG A CA 1
ATOM 649 C C . ARG A 1 94 ? 2.548 19.009 39.820 1.00 17.43 86 ARG A C 1
ATOM 650 O O . ARG A 1 94 ? 1.644 18.635 40.580 1.00 14.83 86 ARG A O 1
ATOM 658 N N . VAL A 1 95 ? 3.741 18.412 39.766 1.00 13.02 87 VAL A N 1
ATOM 659 C CA . VAL A 1 95 ? 4.067 17.245 40.573 1.00 13.16 87 VAL A CA 1
ATOM 660 C C . VAL A 1 95 ? 5.447 17.451 41.179 1.00 15.63 87 VAL A C 1
ATOM 661 O O . VAL A 1 95 ? 6.207 18.329 40.771 1.00 14.68 87 VAL A O 1
ATOM 665 N N . GLY A 1 96 ? 5.760 16.608 42.158 1.00 15.13 88 GLY A N 1
ATOM 666 C CA . GLY A 1 96 ? 7.089 16.540 42.725 1.00 14.29 88 GLY A CA 1
ATOM 667 C C . GLY A 1 96 ? 7.681 15.161 42.522 1.00 18.86 88 GLY A C 1
ATOM 668 O O . GLY A 1 96 ? 6.972 14.154 42.516 1.00 16.83 88 GLY A O 1
ATOM 669 N N . ILE A 1 97 ? 8.997 15.120 42.347 1.00 13.14 89 ILE A N 1
ATOM 670 C CA . ILE A 1 97 ? 9.738 13.871 42.270 1.00 11.94 89 ILE A CA 1
ATOM 671 C C . ILE A 1 97 ? 10.867 13.942 43.277 1.00 16.14 89 ILE A C 1
ATOM 672 O O . ILE A 1 97 ? 11.624 14.922 43.299 1.00 13.86 89 ILE A O 1
ATOM 677 N N . GLY A 1 98 ? 10.984 12.902 44.103 1.00 11.95 90 GLY A N 1
ATOM 678 C CA . GLY A 1 98 ? 11.975 12.865 45.151 1.00 12.06 90 GLY A CA 1
ATOM 679 C C . GLY A 1 98 ? 13.065 11.855 44.859 1.00 13.03 90 GLY A C 1
ATOM 680 O O . GLY A 1 98 ? 13.472 11.680 43.705 1.00 14.58 90 GLY A O 1
ATOM 681 N N . TRP A 1 99 ? 13.528 11.179 45.914 1.00 11.14 91 TRP A N 1
ATOM 682 C CA . TRP A 1 99 ? 14.675 10.290 45.790 1.00 12.89 91 TRP A CA 1
ATOM 683 C C . TRP A 1 99 ? 14.400 9.116 44.849 1.00 14.33 91 TRP A C 1
ATOM 684 O O . TRP A 1 99 ? 15.314 8.630 44.179 1.00 16.16 91 TRP A O 1
ATOM 695 N N . THR A 1 100 ? 13.170 8.600 44.833 1.00 14.28 92 THR A N 1
ATOM 696 C CA . THR A 1 100 ? 12.856 7.386 44.081 1.00 13.47 92 THR A CA 1
ATOM 697 C C . THR A 1 100 ? 12.178 7.749 42.772 1.00 12.50 92 THR A C 1
ATOM 698 O O . THR A 1 100 ? 11.245 8.561 42.754 1.00 15.43 92 THR A O 1
ATOM 702 N N . ALA A 1 101 ? 12.642 7.133 41.683 1.00 15.46 93 ALA A N 1
ATOM 703 C CA . ALA A 1 101 ? 12.045 7.325 40.369 1.00 13.63 93 ALA A CA 1
ATOM 704 C C . ALA A 1 101 ? 11.170 6.164 39.929 1.00 14.67 93 ALA A C 1
ATOM 705 O O . ALA A 1 101 ? 10.110 6.399 39.352 1.00 14.85 93 ALA A O 1
ATOM 707 N N . GLU A 1 102 ? 11.580 4.911 40.165 1.00 14.19 94 GLU A N 1
ATOM 708 C CA . GLU A 1 102 ? 10.808 3.769 39.674 1.00 15.33 94 GLU A CA 1
ATOM 709 C C . GLU A 1 102 ? 10.828 2.647 40.700 1.00 18.45 94 GLU A C 1
ATOM 710 O O . GLU A 1 102 ? 11.800 2.476 41.436 1.00 15.21 94 GLU A O 1
ATOM 716 N N . SER A 1 103 ? 9.744 1.872 40.738 1.00 14.84 95 SER A N 1
ATOM 717 C CA . SER A 1 103 ? 9.758 0.606 41.460 1.00 17.09 95 SER A CA 1
ATOM 718 C C . SER A 1 103 ? 8.885 -0.382 40.696 1.00 19.67 95 SER A C 1
ATOM 719 O O . SER A 1 103 ? 8.193 -0.018 39.739 1.00 18.85 95 SER A O 1
ATOM 722 N N . CYS A 1 104 ? 8.926 -1.649 41.114 1.00 16.78 96 CYS A N 1
ATOM 723 C CA . CYS A 1 104 ? 8.446 -2.720 40.239 1.00 18.99 96 CYS A CA 1
ATOM 724 C C . CYS A 1 104 ? 6.921 -2.834 40.176 1.00 21.26 96 CYS A C 1
ATOM 725 O O . CYS A 1 104 ? 6.411 -3.462 39.238 1.00 19.55 96 CYS A O 1
ATOM 728 N N . GLN A 1 105 ? 6.198 -2.281 41.157 1.00 14.72 97 GLN A N 1
ATOM 729 C CA . GLN A 1 105 ? 4.736 -2.268 41.251 1.00 15.97 97 GLN A CA 1
ATOM 730 C C . GLN A 1 105 ? 4.098 -3.613 41.591 1.00 21.28 97 GLN A C 1
ATOM 731 O O . GLN A 1 105 ? 2.895 -3.661 41.875 1.00 20.81 97 GLN A O 1
ATOM 737 N N . ALA A 1 106 ? 4.871 -4.701 41.607 1.00 18.46 98 ALA A N 1
ATOM 738 C CA . ALA A 1 106 ? 4.288 -6.029 41.728 1.00 22.82 98 ALA A CA 1
ATOM 739 C C . ALA A 1 106 ? 4.769 -6.846 42.921 1.00 21.71 98 ALA A C 1
ATOM 740 O O . ALA A 1 106 ? 4.120 -7.847 43.245 1.00 17.40 98 ALA A O 1
ATOM 742 N N . CYS A 1 107 ? 5.875 -6.477 43.571 1.00 16.66 99 CYS A N 1
ATOM 743 C CA . CYS A 1 107 ? 6.310 -7.238 44.732 1.00 17.13 99 CYS A CA 1
ATOM 744 C C . CYS A 1 107 ? 5.348 -6.996 45.902 1.00 17.18 99 CYS A C 1
ATOM 745 O O . CYS A 1 107 ? 4.493 -6.111 45.857 1.00 16.80 99 CYS A O 1
ATOM 748 N N . ASP A 1 108 ? 5.495 -7.809 46.955 1.00 18.07 100 ASP A N 1
ATOM 749 C CA . ASP A 1 108 ? 4.634 -7.673 48.133 1.00 21.96 100 ASP A CA 1
ATOM 750 C C . ASP A 1 108 ? 4.732 -6.278 48.732 1.00 23.34 100 ASP A C 1
ATOM 751 O O . ASP A 1 108 ? 3.724 -5.691 49.141 1.00 18.93 100 ASP A O 1
ATOM 756 N N . GLU A 1 109 ? 5.942 -5.733 48.799 1.00 17.14 101 GLU A N 1
ATOM 757 C CA . GLU A 1 109 ? 6.110 -4.392 49.347 1.00 17.56 101 GLU A CA 1
ATOM 758 C C . GLU A 1 109 ? 5.372 -3.361 48.506 1.00 21.13 101 GLU A C 1
ATOM 759 O O . GLU A 1 109 ? 4.649 -2.508 49.040 1.00 16.67 101 GLU A O 1
ATOM 765 N N . CYS A 1 110 ? 5.545 -3.420 47.181 1.00 14.80 102 CYS A N 1
ATOM 766 C CA . CYS A 1 110 ? 4.930 -2.418 46.317 1.00 13.98 102 CYS A CA 1
ATOM 767 C C . CYS A 1 110 ? 3.419 -2.529 46.347 1.00 15.57 102 CYS A C 1
ATOM 768 O O . CYS A 1 110 ? 2.720 -1.515 46.424 1.00 14.76 102 CYS A O 1
ATOM 771 N N . ILE A 1 111 ? 2.904 -3.756 46.254 1.00 16.12 103 ILE A N 1
ATOM 772 C CA . ILE A 1 111 ? 1.460 -3.948 46.160 1.00 14.71 103 ILE A CA 1
ATOM 773 C C . ILE A 1 111 ? 0.791 -3.565 47.473 1.00 15.09 103 ILE A C 1
ATOM 774 O O . ILE A 1 111 ? -0.394 -3.213 47.491 1.00 21.10 103 ILE A O 1
ATOM 779 N N . GLY A 1 112 ? 1.526 -3.623 48.581 1.00 16.82 104 GLY A N 1
ATOM 780 C CA . GLY A 1 112 ? 1.015 -3.219 49.875 1.00 16.69 104 GLY A CA 1
ATOM 781 C C . GLY A 1 112 ? 1.314 -1.774 50.241 1.00 18.17 104 GLY A C 1
ATOM 782 O O . GLY A 1 112 ? 1.217 -1.410 51.410 1.00 18.52 104 GLY A O 1
ATOM 783 N N . GLY A 1 113 ? 1.676 -0.940 49.269 1.00 15.63 105 GLY A N 1
ATOM 784 C CA . GLY A 1 113 ? 1.863 0.479 49.531 1.00 17.52 105 GLY A CA 1
ATOM 785 C C . GLY A 1 113 ? 3.187 0.867 50.160 1.00 20.62 105 GLY A C 1
ATOM 786 O O . GLY A 1 113 ? 3.316 1.992 50.654 1.00 19.64 105 GLY A O 1
ATOM 787 N N . GLN A 1 114 ? 4.171 -0.028 50.178 1.00 15.68 106 GLN A N 1
ATOM 788 C CA . GLN A 1 114 ? 5.506 0.316 50.662 1.00 14.24 106 GLN A CA 1
ATOM 789 C C . GLN A 1 114 ? 6.510 0.288 49.515 1.00 16.36 106 GLN A C 1
ATOM 790 O O . GLN A 1 114 ? 7.527 -0.412 49.588 1.00 16.92 106 GLN A O 1
ATOM 796 N N . GLN A 1 115 ? 6.229 1.066 48.463 1.00 12.85 107 GLN A N 1
ATOM 797 C CA . GLN A 1 115 ? 7.047 1.046 47.258 1.00 13.58 107 GLN A CA 1
ATOM 798 C C . GLN A 1 115 ? 8.485 1.470 47.533 1.00 12.90 107 GLN A C 1
ATOM 799 O O . GLN A 1 115 ? 9.394 1.086 46.790 1.00 15.22 107 GLN A O 1
ATOM 805 N N . VAL A 1 116 ? 8.717 2.270 48.576 1.00 13.42 108 VAL A N 1
ATOM 806 C CA . VAL A 1 116 ? 10.094 2.656 48.881 1.00 12.93 108 VAL A CA 1
ATOM 807 C C . VAL A 1 116 ? 10.906 1.471 49.403 1.00 14.89 108 VAL A C 1
ATOM 808 O O . VAL A 1 116 ? 12.146 1.521 49.411 1.00 18.33 108 VAL A O 1
ATOM 812 N N . LEU A 1 117 ? 10.243 0.398 49.836 1.00 14.54 109 LEU A N 1
ATOM 813 C CA . LEU A 1 117 ? 10.902 -0.819 50.294 1.00 15.66 109 LEU A CA 1
ATOM 814 C C . LEU A 1 117 ? 10.865 -1.923 49.238 1.00 15.89 109 LEU A C 1
ATOM 815 O O . LEU A 1 117 ? 11.059 -3.098 49.571 1.00 16.98 109 LEU A O 1
ATOM 820 N N . CYS A 1 118 ? 10.631 -1.553 47.975 1.00 16.44 110 CYS A N 1
ATOM 821 C CA . CYS A 1 118 ? 10.510 -2.506 46.870 1.00 16.48 110 CYS A CA 1
ATOM 822 C C . CYS A 1 118 ? 11.640 -3.528 46.890 1.00 16.23 110 CYS A C 1
ATOM 823 O O . CYS A 1 118 ? 12.816 -3.175 47.025 1.00 18.23 110 CYS A O 1
ATOM 826 N N . THR A 1 119 ? 11.272 -4.804 46.808 1.00 17.05 111 THR A N 1
ATOM 827 C CA . THR A 1 119 ? 12.248 -5.887 46.757 1.00 20.33 111 THR A CA 1
ATOM 828 C C . THR A 1 119 ? 12.474 -6.411 45.345 1.00 21.73 111 THR A C 1
ATOM 829 O O . THR A 1 119 ? 13.207 -7.388 45.174 1.00 20.87 111 THR A O 1
ATOM 833 N N . GLY A 1 120 ? 11.843 -5.815 44.348 1.00 17.44 112 GLY A N 1
ATOM 834 C CA . GLY A 1 120 ? 12.094 -6.078 42.941 1.00 22.68 112 GLY A CA 1
ATOM 835 C C . GLY A 1 120 ? 13.000 -5.026 42.338 1.00 23.00 112 GLY A C 1
ATOM 836 O O . GLY A 1 120 ? 13.792 -4.381 43.035 1.00 19.43 112 GLY A O 1
ATOM 837 N N . GLU A 1 121 ? 12.872 -4.824 41.026 1.00 23.74 113 GLU A N 1
ATOM 838 C CA . GLU A 1 121 ? 13.682 -3.813 40.358 1.00 20.85 113 GLU A CA 1
ATOM 839 C C . GLU A 1 121 ? 13.185 -2.419 40.713 1.00 18.90 113 GLU A C 1
ATOM 840 O O . GLU A 1 121 ? 11.992 -2.119 40.598 1.00 18.94 113 GLU A O 1
ATOM 846 N N . ASN A 1 122 ? 14.099 -1.559 41.146 1.00 18.63 114 ASN A N 1
ATOM 847 C CA . ASN A 1 122 ? 13.717 -0.195 41.477 1.00 13.74 114 ASN A CA 1
ATOM 848 C C . ASN A 1 122 ? 14.882 0.722 41.146 1.00 16.53 114 ASN A C 1
ATOM 849 O O . ASN A 1 122 ? 16.031 0.283 41.025 1.00 18.57 114 ASN A O 1
ATOM 854 N N . ILE A 1 123 ? 14.575 2.001 40.968 1.00 15.31 115 ILE A N 1
ATOM 855 C CA . ILE A 1 123 ? 15.559 2.965 40.487 1.00 17.63 115 ILE A CA 1
ATOM 856 C C . ILE A 1 123 ? 15.437 4.253 41.292 1.00 14.01 115 ILE A C 1
ATOM 857 O O . ILE A 1 123 ? 14.344 4.811 41.425 1.00 15.18 115 ILE A O 1
ATOM 862 N N . ALA A 1 124 ? 16.560 4.729 41.821 1.00 15.90 116 ALA A N 1
ATOM 863 C CA . ALA A 1 124 ? 16.621 6.037 42.457 1.00 15.87 116 ALA A CA 1
ATOM 864 C C . ALA A 1 124 ? 16.896 7.115 41.407 1.00 16.67 116 ALA A C 1
ATOM 865 O O . ALA A 1 124 ? 17.682 6.914 40.481 1.00 18.39 116 ALA A O 1
ATOM 867 N N . THR A 1 125 ? 16.261 8.271 41.592 1.00 14.48 117 THR A N 1
ATOM 868 C CA . THR A 1 125 ? 16.280 9.365 40.627 1.00 11.41 117 THR A CA 1
ATOM 869 C C . THR A 1 125 ? 17.687 9.735 40.129 1.00 14.26 117 THR A C 1
ATOM 870 O O . THR A 1 125 ? 17.853 10.095 38.960 1.00 15.89 117 THR A O 1
ATOM 874 N N . ILE A 1 126 ? 18.708 9.662 40.987 1.00 14.15 118 ILE A N 1
ATOM 875 C CA . ILE A 1 126 ? 20.032 10.102 40.563 1.00 16.48 118 ILE A CA 1
ATOM 876 C C . ILE A 1 126 ? 21.071 8.986 40.613 1.00 19.66 118 ILE A C 1
ATOM 877 O O . ILE A 1 126 ? 22.265 9.256 40.467 1.00 18.72 118 ILE A O 1
ATOM 882 N N . VAL A 1 127 ? 20.655 7.737 40.808 1.00 18.28 119 VAL A N 1
ATOM 883 C CA . VAL A 1 127 ? 21.587 6.613 40.898 1.00 20.16 119 VAL A CA 1
ATOM 884 C C . VAL A 1 127 ? 21.358 5.735 39.676 1.00 19.62 119 VAL A C 1
ATOM 885 O O . VAL A 1 127 ? 20.384 4.972 39.620 1.00 21.58 119 VAL A O 1
ATOM 889 N N . GLY A 1 128 ? 22.255 5.817 38.698 1.00 21.89 120 GLY A N 1
ATOM 890 C CA . GLY A 1 128 ? 22.022 5.117 37.441 1.00 22.63 120 GLY A CA 1
ATOM 891 C C . GLY A 1 128 ? 20.792 5.602 36.707 1.00 21.52 120 GLY A C 1
ATOM 892 O O . GLY A 1 128 ? 20.157 4.829 35.980 1.00 24.95 120 GLY A O 1
ATOM 893 N N . HIS A 1 129 ? 20.445 6.874 36.885 1.00 17.63 121 HIS A N 1
ATOM 894 C CA . HIS A 1 129 ? 19.243 7.522 36.373 1.00 16.18 121 HIS A CA 1
ATOM 895 C C . HIS A 1 129 ? 19.520 9.016 36.390 1.00 19.83 121 HIS A C 1
ATOM 896 O O . HIS A 1 129 ? 20.338 9.489 37.185 1.00 16.81 121 HIS A O 1
ATOM 903 N N . ALA A 1 130 ? 18.876 9.753 35.487 1.00 16.49 122 ALA A N 1
ATOM 904 C CA . ALA A 1 130 ? 19.098 11.191 35.382 1.00 16.43 122 ALA A CA 1
ATOM 905 C C . ALA A 1 130 ? 18.063 11.938 36.209 1.00 15.80 122 ALA A C 1
ATOM 906 O O . ALA A 1 130 ? 16.868 11.629 36.141 1.00 14.88 122 ALA A O 1
ATOM 908 N N . GLY A 1 131 ? 18.515 12.930 36.965 1.00 16.98 123 GLY A N 1
ATOM 909 C CA . GLY A 1 131 ? 17.649 13.653 37.881 1.00 14.62 123 GLY A CA 1
ATOM 910 C C . GLY A 1 131 ? 17.240 15.024 37.386 1.00 14.68 123 GLY A C 1
ATOM 911 O O . GLY A 1 131 ? 17.158 15.280 36.180 1.00 16.22 123 GLY A O 1
ATOM 912 N N . GLY A 1 132 ? 17.000 15.922 38.342 1.00 17.55 124 GLY A N 1
ATOM 913 C CA . GLY A 1 132 ? 16.331 17.189 38.160 1.00 15.33 124 GLY A CA 1
ATOM 914 C C . GLY A 1 132 ? 17.200 18.388 37.840 1.00 14.67 124 GLY A C 1
ATOM 915 O O . GLY A 1 132 ? 16.654 19.472 37.610 1.00 16.12 124 GLY A O 1
ATOM 916 N N . PHE A 1 133 ? 18.527 18.243 37.802 1.00 14.86 125 PHE A N 1
ATOM 917 C CA . PHE A 1 133 ? 19.394 19.323 37.323 1.00 13.57 125 PHE A CA 1
ATOM 918 C C . PHE A 1 133 ? 19.385 19.337 35.791 1.00 19.16 125 PHE A C 1
ATOM 919 O O . PHE A 1 133 ? 20.397 19.117 35.121 1.00 16.94 125 PHE A O 1
ATOM 927 N N . ALA A 1 134 ? 18.201 19.592 35.239 1.00 13.90 126 ALA A N 1
ATOM 928 C CA . ALA A 1 134 ? 17.928 19.337 33.830 1.00 15.09 126 ALA A CA 1
ATOM 929 C C . ALA A 1 134 ? 16.657 20.083 33.444 1.00 17.08 126 ALA A C 1
ATOM 930 O O . ALA A 1 134 ? 15.892 20.513 34.313 1.00 14.15 126 ALA A O 1
ATOM 932 N N . ASP A 1 135 ? 16.425 20.236 32.132 1.00 12.67 127 ASP A N 1
ATOM 933 C CA . ASP A 1 135 ? 15.195 20.921 31.744 1.00 12.71 127 ASP A CA 1
ATOM 934 C C . ASP A 1 135 ? 13.987 19.994 31.818 1.00 14.63 127 ASP A C 1
ATOM 935 O O . ASP A 1 135 ? 12.861 20.462 32.022 1.00 16.74 127 ASP A O 1
ATOM 940 N N . LYS A 1 136 ? 14.205 18.691 31.674 1.00 13.68 128 LYS A N 1
ATOM 941 C CA . LYS A 1 136 ? 13.165 17.685 31.810 1.00 13.44 128 LYS A CA 1
ATOM 942 C C . LYS A 1 136 ? 13.709 16.522 32.626 1.00 17.76 128 LYS A C 1
ATOM 943 O O . LYS A 1 136 ? 14.917 16.268 32.664 1.00 16.29 128 LYS A O 1
ATOM 949 N N . VAL A 1 137 ? 12.792 15.791 33.259 1.00 12.73 129 VAL A N 1
ATOM 950 C CA . VAL A 1 137 ? 13.144 14.622 34.052 1.00 11.93 129 VAL A CA 1
ATOM 951 C C . VAL A 1 137 ? 12.030 13.604 33.878 1.00 15.05 129 VAL A C 1
ATOM 952 O O . VAL A 1 137 ? 10.875 13.960 33.619 1.00 14.94 129 VAL A O 1
ATOM 956 N N . ARG A 1 138 ? 12.387 12.331 33.971 1.00 13.42 130 ARG A N 1
ATOM 957 C CA . ARG A 1 138 ? 11.414 11.259 33.824 1.00 16.98 130 ARG A CA 1
ATOM 958 C C . ARG A 1 138 ? 11.382 10.399 35.075 1.00 17.21 130 ARG A C 1
ATOM 959 O O . ARG A 1 138 ? 12.385 10.276 35.788 1.00 17.01 130 ARG A O 1
ATOM 967 N N . ALA A 1 139 ? 10.227 9.784 35.323 1.00 11.00 131 ALA A N 1
ATOM 968 C CA . ALA A 1 139 ? 10.080 8.913 36.483 1.00 11.04 131 ALA A CA 1
ATOM 969 C C . ALA A 1 139 ? 8.889 8.007 36.230 1.00 15.28 131 ALA A C 1
ATOM 970 O O . ALA A 1 139 ? 8.076 8.272 35.349 1.00 14.90 131 ALA A O 1
ATOM 972 N N . GLY A 1 140 ? 8.788 6.938 37.017 1.00 15.39 132 GLY A N 1
ATOM 973 C CA . GLY A 1 140 ? 7.569 6.148 36.994 1.00 14.03 132 GLY A CA 1
ATOM 974 C C . GLY A 1 140 ? 6.388 6.956 37.499 1.00 12.12 132 GLY A C 1
ATOM 975 O O . GLY A 1 140 ? 6.522 7.819 38.370 1.00 13.77 132 GLY A O 1
ATOM 976 N N . TRP A 1 141 ? 5.209 6.677 36.934 1.00 13.34 133 TRP A N 1
ATOM 977 C CA . TRP A 1 141 ? 4.060 7.550 37.185 1.00 11.42 133 TRP A CA 1
ATOM 978 C C . TRP A 1 141 ? 3.660 7.563 38.659 1.00 13.39 133 TRP A C 1
ATOM 979 O O . TRP A 1 141 ? 3.202 8.593 39.162 1.00 14.24 133 TRP A O 1
ATOM 990 N N . GLN A 1 142 ? 3.844 6.452 39.385 1.00 12.80 134 GLN A N 1
ATOM 991 C CA A GLN A 1 142 ? 3.448 6.454 40.790 0.57 16.27 134 GLN A CA 1
ATOM 992 C CA B GLN A 1 142 ? 3.470 6.430 40.801 0.43 16.28 134 GLN A CA 1
ATOM 993 C C . GLN A 1 142 ? 4.350 7.341 41.646 1.00 13.73 134 GLN A C 1
ATOM 994 O O . GLN A 1 142 ? 3.959 7.719 42.762 1.00 12.40 134 GLN A O 1
ATOM 1005 N N . TRP A 1 143 ? 5.530 7.695 41.152 1.00 14.03 135 TRP A N 1
ATOM 1006 C CA . TRP A 1 143 ? 6.480 8.482 41.925 1.00 11.80 135 TRP A CA 1
ATOM 1007 C C . TRP A 1 143 ? 6.434 9.961 41.583 1.00 15.91 135 TRP A C 1
ATOM 1008 O O . TRP A 1 143 ? 7.196 10.742 42.160 1.00 13.84 135 TRP A O 1
ATOM 1019 N N . ALA A 1 144 ? 5.547 10.365 40.678 1.00 13.31 136 ALA A N 1
ATOM 1020 C CA . ALA A 1 144 ? 5.281 11.777 40.403 1.00 13.35 136 ALA A CA 1
ATOM 1021 C C . ALA A 1 144 ? 4.140 12.216 41.316 1.00 17.30 136 ALA A C 1
ATOM 1022 O O . ALA A 1 144 ? 2.972 11.920 41.056 1.00 19.91 136 ALA A O 1
ATOM 1024 N N . ILE A 1 145 ? 4.482 12.919 42.392 1.00 14.35 137 ILE A N 1
ATOM 1025 C CA . ILE A 1 145 ? 3.565 13.170 43.497 1.00 9.95 137 ILE A CA 1
ATOM 1026 C C . ILE A 1 145 ? 2.786 14.452 43.192 1.00 12.62 137 ILE A C 1
ATOM 1027 O O . ILE A 1 145 ? 3.409 15.518 43.091 1.00 17.35 137 ILE A O 1
ATOM 1032 N N . PRO A 1 146 ? 1.458 14.401 43.081 1.00 15.42 138 PRO A N 1
ATOM 1033 C CA . PRO A 1 146 ? 0.697 15.629 42.806 1.00 14.05 138 PRO A CA 1
ATOM 1034 C C . PRO A 1 146 ? 0.860 16.657 43.919 1.00 18.55 138 PRO A C 1
ATOM 1035 O O . PRO A 1 146 ? 0.809 16.326 45.106 1.00 13.51 138 PRO A O 1
ATOM 1039 N N . LEU A 1 147 ? 1.052 17.921 43.521 1.00 16.83 139 LEU A N 1
ATOM 1040 C CA . LEU A 1 147 ? 1.106 19.050 44.451 1.00 14.30 139 LEU A CA 1
ATOM 1041 C C . LEU A 1 147 ? -0.266 19.691 44.595 1.00 21.81 139 LEU A C 1
ATOM 1042 O O . LEU A 1 147 ? -0.960 19.886 43.594 1.00 24.20 139 LEU A O 1
ATOM 1047 N N . PRO A 1 148 ? -0.652 20.021 45.829 1.00 20.29 140 PRO A N 1
ATOM 1048 C CA . PRO A 1 148 ? -1.813 20.896 46.026 1.00 22.63 140 PRO A CA 1
ATOM 1049 C C . PRO A 1 148 ? -1.610 22.195 45.266 1.00 21.39 140 PRO A C 1
ATOM 1050 O O . PRO A 1 148 ? -0.501 22.730 45.213 1.00 21.06 140 PRO A O 1
ATOM 1054 N N . GLU A 1 149 ? -2.696 22.713 44.682 1.00 23.07 141 GLU A N 1
ATOM 1055 C CA . GLU A 1 149 ? -2.579 23.943 43.896 1.00 30.71 141 GLU A CA 1
ATOM 1056 C C . GLU A 1 149 ? -2.123 25.130 44.736 1.00 32.46 141 GLU A C 1
ATOM 1057 O O . GLU A 1 149 ? -1.562 26.085 44.190 1.00 31.56 141 GLU A O 1
ATOM 1063 N N . ASP A 1 150 ? -2.347 25.102 46.047 1.00 27.02 142 ASP A N 1
ATOM 1064 C CA . ASP A 1 150 ? -2.022 26.240 46.889 1.00 26.11 142 ASP A CA 1
ATOM 1065 C C . ASP A 1 150 ? -0.674 26.102 47.590 1.00 24.92 142 ASP A C 1
ATOM 1066 O O . ASP A 1 150 ? -0.373 26.894 48.488 1.00 34.26 142 ASP A O 1
ATOM 1071 N N . LEU A 1 151 ? 0.151 25.143 47.196 1.00 23.26 143 LEU A N 1
ATOM 1072 C CA . LEU A 1 151 ? 1.484 25.006 47.772 1.00 26.43 143 LEU A CA 1
ATOM 1073 C C . LEU A 1 151 ? 2.492 25.755 46.906 1.00 26.05 143 LEU A C 1
ATOM 1074 O O . LEU A 1 151 ? 2.610 25.477 45.713 1.00 25.34 143 LEU A O 1
ATOM 1079 N N . ASP A 1 152 ? 3.211 26.696 47.502 1.00 21.98 144 ASP A N 1
ATOM 1080 C CA . ASP A 1 152 ? 4.221 27.482 46.791 1.00 24.28 144 ASP A CA 1
ATOM 1081 C C . ASP A 1 152 ? 5.270 26.578 46.137 1.00 25.21 144 ASP A C 1
ATOM 1082 O O . ASP A 1 152 ? 5.957 25.832 46.845 1.00 23.08 144 ASP A O 1
ATOM 1087 N N . PRO A 1 153 ? 5.446 26.631 44.809 1.00 20.17 145 PRO A N 1
ATOM 1088 C CA . PRO A 1 153 ? 6.350 25.664 44.155 1.00 21.05 145 PRO A CA 1
ATOM 1089 C C . PRO A 1 153 ? 7.817 25.925 44.437 1.00 24.05 145 PRO A C 1
ATOM 1090 O O . PRO A 1 153 ? 8.630 24.995 44.368 1.00 20.65 145 PRO A O 1
ATOM 1094 N N . GLU A 1 154 ? 8.167 27.171 44.746 1.00 19.24 146 GLU A N 1
ATOM 1095 C CA . GLU A 1 154 ? 9.558 27.574 44.897 1.00 21.28 146 GLU A CA 1
ATOM 1096 C C . GLU A 1 154 ? 10.212 26.928 46.115 1.00 23.65 146 GLU A C 1
ATOM 1097 O O . GLU A 1 154 ? 11.410 26.627 46.087 1.00 23.04 146 GLU A O 1
ATOM 1103 N N . SER A 1 155 ? 9.457 26.712 47.190 1.00 18.39 147 SER A N 1
ATOM 1104 C CA . SER A 1 155 ? 10.010 26.144 48.416 1.00 20.43 147 SER A CA 1
ATOM 1105 C C . SER A 1 155 ? 9.575 24.706 48.657 1.00 20.86 147 SER A C 1
ATOM 1106 O O . SER A 1 155 ? 9.988 24.108 49.655 1.00 21.99 147 SER A O 1
ATOM 1109 N N . ALA A 1 156 ? 8.767 24.132 47.766 1.00 20.68 148 ALA A N 1
ATOM 1110 C CA . ALA A 1 156 ? 8.203 22.809 47.995 1.00 18.53 148 ALA A CA 1
ATOM 1111 C C . ALA A 1 156 ? 9.191 21.686 47.723 1.00 21.86 148 ALA A C 1
ATOM 1112 O O . ALA A 1 156 ? 9.064 20.610 48.314 1.00 18.72 148 ALA A O 1
ATOM 1114 N N . GLY A 1 157 ? 10.161 21.901 46.833 1.00 16.88 149 GLY A N 1
ATOM 1115 C CA . GLY A 1 157 ? 11.089 20.860 46.457 1.00 13.40 149 GLY A CA 1
ATOM 1116 C C . GLY A 1 157 ? 11.742 20.155 47.633 1.00 16.47 149 GLY A C 1
ATOM 1117 O O . GLY A 1 157 ? 11.779 18.920 47.704 1.00 20.60 149 GLY A O 1
ATOM 1118 N N . PRO A 1 158 ? 12.292 20.925 48.575 1.00 16.65 150 PRO A N 1
ATOM 1119 C CA . PRO A 1 158 ? 12.965 20.292 49.719 1.00 17.59 150 PRO A CA 1
ATOM 1120 C C . PRO A 1 158 ? 12.057 19.411 50.557 1.00 22.56 150 PRO A C 1
ATOM 1121 O O . PRO A 1 158 ? 12.569 18.579 51.317 1.00 22.01 150 PRO A O 1
ATOM 1125 N N . LEU A 1 159 ? 10.734 19.571 50.467 1.00 19.14 151 LEU A N 1
ATOM 1126 C CA . LEU A 1 159 ? 9.838 18.682 51.211 1.00 19.34 151 LEU A CA 1
ATOM 1127 C C . LEU A 1 159 ? 9.949 17.244 50.728 1.00 21.29 151 LEU A C 1
ATOM 1128 O O . LEU A 1 159 ? 9.728 16.305 51.503 1.00 22.58 151 LEU A O 1
ATOM 1133 N N . LEU A 1 160 ? 10.277 17.056 49.455 1.00 20.07 152 LEU A N 1
ATOM 1134 C CA A LEU A 1 160 ? 10.371 15.719 48.884 0.62 25.45 152 LEU A CA 1
ATOM 1135 C CA B LEU A 1 160 ? 10.384 15.732 48.857 0.38 25.17 152 LEU A CA 1
ATOM 1136 C C . LEU A 1 160 ? 11.609 14.963 49.338 1.00 25.05 152 LEU A C 1
ATOM 1137 O O . LEU A 1 160 ? 11.735 13.779 49.007 1.00 28.61 152 LEU A O 1
ATOM 1146 N N . CYS A 1 161 ? 12.500 15.600 50.093 1.00 26.39 153 CYS A N 1
ATOM 1147 C CA . CYS A 1 161 ? 13.693 14.954 50.634 1.00 25.39 153 CYS A CA 1
ATOM 1148 C C . CYS A 1 161 ? 13.842 15.202 52.126 1.00 27.34 153 CYS A C 1
ATOM 1149 O O . CYS A 1 161 ? 13.661 14.294 52.943 1.00 27.48 153 CYS A O 1
ATOM 1152 N N . GLY A 1 162 ? 14.206 16.431 52.490 1.00 26.34 154 GLY A N 1
ATOM 1153 C CA . GLY A 1 162 ? 14.294 16.768 53.897 1.00 26.89 154 GLY A CA 1
ATOM 1154 C C . GLY A 1 162 ? 12.975 16.572 54.613 1.00 23.61 154 GLY A C 1
ATOM 1155 O O . GLY A 1 162 ? 12.922 15.998 55.700 1.00 27.14 154 GLY A O 1
ATOM 1156 N N . GLY A 1 163 ? 11.886 17.029 53.997 1.00 22.38 155 GLY A N 1
ATOM 1157 C CA . GLY A 1 163 ? 10.598 16.953 54.665 1.00 17.40 155 GLY A CA 1
ATOM 1158 C C . GLY A 1 163 ? 10.158 15.527 54.913 1.00 16.62 155 GLY A C 1
ATOM 1159 O O . GLY A 1 163 ? 9.772 15.168 56.028 1.00 17.84 155 GLY A O 1
ATOM 1160 N N . ILE A 1 164 ? 10.232 14.682 53.879 1.00 19.97 156 ILE A N 1
ATOM 1161 C CA . ILE A 1 164 ? 9.711 13.324 54.025 1.00 17.31 156 ILE A CA 1
ATOM 1162 C C . ILE A 1 164 ? 10.580 12.507 54.977 1.00 20.06 156 ILE A C 1
ATOM 1163 O O . ILE A 1 164 ? 10.068 11.640 55.698 1.00 18.29 156 ILE A O 1
ATOM 1168 N N . THR A 1 165 ? 11.894 12.781 55.040 1.00 21.13 157 THR A N 1
ATOM 1169 C CA A THR A 1 165 ? 12.712 11.989 55.955 0.56 24.80 157 THR A CA 1
ATOM 1170 C CA B THR A 1 165 ? 12.779 12.056 55.947 0.44 25.28 157 THR A CA 1
ATOM 1171 C C . THR A 1 165 ? 12.433 12.319 57.411 1.00 25.12 157 THR A C 1
ATOM 1172 O O . THR A 1 165 ? 12.696 11.475 58.272 1.00 24.79 157 THR A O 1
ATOM 1179 N N . VAL A 1 166 ? 11.887 13.497 57.712 1.00 17.71 158 VAL A N 1
ATOM 1180 C CA . VAL A 1 166 ? 11.409 13.792 59.062 1.00 17.77 158 VAL A CA 1
ATOM 1181 C C . VAL A 1 166 ? 9.975 13.305 59.258 1.00 19.72 158 VAL A C 1
ATOM 1182 O O . VAL A 1 166 ? 9.630 12.740 60.300 1.00 21.38 158 VAL A O 1
ATOM 1186 N N . PHE A 1 167 ? 9.137 13.496 58.241 1.00 20.38 159 PHE A N 1
ATOM 1187 C CA . PHE A 1 167 ? 7.718 13.150 58.323 1.00 18.63 159 PHE A CA 1
ATOM 1188 C C . PHE A 1 167 ? 7.516 11.654 58.530 1.00 23.86 159 PHE A C 1
ATOM 1189 O O . PHE A 1 167 ? 6.663 11.237 59.322 1.00 21.74 159 PHE A O 1
ATOM 1197 N N . ASP A 1 168 ? 8.292 10.826 57.841 1.00 27.48 160 ASP A N 1
ATOM 1198 C CA . ASP A 1 168 ? 8.037 9.389 57.900 1.00 36.21 160 ASP A CA 1
ATOM 1199 C C . ASP A 1 168 ? 8.306 8.790 59.285 1.00 28.70 160 ASP A C 1
ATOM 1200 O O . ASP A 1 168 ? 7.515 7.955 59.742 1.00 31.28 160 ASP A O 1
ATOM 1205 N N . PRO A 1 169 ? 9.382 9.156 59.989 1.00 25.42 161 PRO A N 1
ATOM 1206 C CA . PRO A 1 169 ? 9.496 8.703 61.383 1.00 23.22 161 PRO A CA 1
ATOM 1207 C C . PRO A 1 169 ? 8.376 9.202 62.282 1.00 21.13 161 PRO A C 1
ATOM 1208 O O . PRO A 1 169 ? 8.002 8.489 63.215 1.00 21.91 161 PRO A O 1
ATOM 1212 N N . LEU A 1 170 ? 7.843 10.406 62.062 1.00 19.60 162 LEU A N 1
ATOM 1213 C CA . LEU A 1 170 ? 6.694 10.826 62.864 1.00 20.70 162 LEU A CA 1
ATOM 1214 C C . LEU A 1 170 ? 5.519 9.880 62.662 1.00 20.93 162 LEU A C 1
ATOM 1215 O O . LEU A 1 170 ? 4.848 9.501 63.626 1.00 19.46 162 LEU A O 1
ATOM 1220 N N . LEU A 1 171 ? 5.262 9.479 61.413 1.00 20.20 163 LEU A N 1
ATOM 1221 C CA . LEU A 1 171 ? 4.210 8.502 61.139 1.00 24.13 163 LEU A CA 1
ATOM 1222 C C . LEU A 1 171 ? 4.544 7.137 61.736 1.00 26.46 163 LEU A C 1
ATOM 1223 O O . LEU A 1 171 ? 3.714 6.531 62.427 1.00 25.57 163 LEU A O 1
ATOM 1228 N N . LYS A 1 172 ? 5.760 6.641 61.489 1.00 22.85 164 LYS A N 1
ATOM 1229 C CA . LYS A 1 172 ? 6.112 5.279 61.884 1.00 25.01 164 LYS A CA 1
ATOM 1230 C C . LYS A 1 172 ? 6.108 5.113 63.396 1.00 28.52 164 LYS A C 1
ATOM 1231 O O . LYS A 1 172 ? 5.644 4.089 63.913 1.00 25.94 164 LYS A O 1
ATOM 1233 N N . HIS A 1 173 ? 6.642 6.092 64.124 1.00 27.13 165 HIS A N 1
ATOM 1234 C CA . HIS A 1 173 ? 6.692 6.008 65.578 1.00 23.33 165 HIS A CA 1
ATOM 1235 C C . HIS A 1 173 ? 5.424 6.516 66.249 1.00 24.16 165 HIS A C 1
ATOM 1236 O O . HIS A 1 173 ? 5.396 6.604 67.481 1.00 21.59 165 HIS A O 1
ATOM 1243 N N . LYS A 1 174 ? 4.399 6.874 65.475 1.00 20.36 166 LYS A N 1
ATOM 1244 C CA . LYS A 1 174 ? 3.127 7.362 66.010 1.00 19.14 166 LYS A CA 1
ATOM 1245 C C . LYS A 1 174 ? 3.350 8.519 66.984 1.00 20.90 166 LYS A C 1
ATOM 1246 O O . LYS A 1 174 ? 2.817 8.548 68.094 1.00 19.59 166 LYS A O 1
ATOM 1252 N N . ILE A 1 175 ? 4.186 9.469 66.565 1.00 18.17 167 ILE A N 1
ATOM 1253 C CA . ILE A 1 175 ? 4.466 10.641 67.389 1.00 14.79 167 ILE A CA 1
ATOM 1254 C C . ILE A 1 175 ? 3.237 11.536 67.431 1.00 16.87 167 ILE A C 1
ATOM 1255 O O . ILE A 1 175 ? 2.549 11.721 66.419 1.00 17.10 167 ILE A O 1
ATOM 1260 N N . GLN A 1 176 ? 2.928 12.063 68.621 1.00 15.53 168 GLN A N 1
ATOM 1261 C CA . GLN A 1 176 ? 1.795 12.950 68.831 1.00 17.66 168 GLN A CA 1
ATOM 1262 C C . GLN A 1 176 ? 2.281 14.217 69.526 1.00 19.90 168 GLN A C 1
ATOM 1263 O O . GLN A 1 176 ? 3.422 14.291 69.986 1.00 16.66 168 GLN A O 1
ATOM 1269 N N . ALA A 1 177 ? 1.382 15.210 69.635 1.00 17.53 169 ALA A N 1
ATOM 1270 C CA . ALA A 1 177 ? 1.735 16.504 70.223 1.00 19.48 169 ALA A CA 1
ATOM 1271 C C . ALA A 1 177 ? 2.230 16.385 71.661 1.00 19.08 169 ALA A C 1
ATOM 1272 O O . ALA A 1 177 ? 2.944 17.277 72.135 1.00 18.98 169 ALA A O 1
ATOM 1274 N N . THR A 1 178 ? 1.841 15.325 72.374 1.00 18.08 170 THR A N 1
ATOM 1275 C CA . THR A 1 178 ? 2.283 15.146 73.754 1.00 18.57 170 THR A CA 1
ATOM 1276 C C . THR A 1 178 ? 3.762 14.787 73.866 1.00 18.98 170 THR A C 1
ATOM 1277 O O . THR A 1 178 ? 4.344 14.963 74.938 1.00 21.47 170 THR A O 1
ATOM 1281 N N . HIS A 1 179 ? 4.378 14.301 72.796 1.00 17.49 171 HIS A N 1
ATOM 1282 C CA . HIS A 1 179 ? 5.734 13.776 72.879 1.00 18.50 171 HIS A CA 1
ATOM 1283 C C . HIS A 1 179 ? 6.761 14.900 72.851 1.00 19.91 171 HIS A C 1
ATOM 1284 O O . HIS A 1 179 ? 6.482 16.024 72.425 1.00 21.04 171 HIS A O 1
ATOM 1291 N N . HIS A 1 180 ? 7.958 14.580 73.340 1.00 18.26 172 HIS A N 1
ATOM 1292 C CA . HIS A 1 180 ? 9.109 15.477 73.328 1.00 19.24 172 HIS A CA 1
ATOM 1293 C C . HIS A 1 180 ? 10.123 14.910 72.343 1.00 17.59 172 HIS A C 1
ATOM 1294 O O . HIS A 1 180 ? 10.571 13.773 72.507 1.00 18.73 172 HIS A O 1
ATOM 1301 N N . VAL A 1 181 ? 10.463 15.684 71.316 1.00 17.66 173 VAL A N 1
ATOM 1302 C CA . VAL A 1 181 ? 11.365 15.232 70.255 1.00 18.16 173 VAL A CA 1
ATOM 1303 C C . VAL A 1 181 ? 12.627 16.079 70.303 1.00 21.82 173 VAL A C 1
ATOM 1304 O O . VAL A 1 181 ? 12.554 17.304 70.458 1.00 19.83 173 VAL A O 1
ATOM 1308 N N . GLY A 1 182 ? 13.781 15.428 70.206 1.00 19.36 174 GLY A N 1
ATOM 1309 C CA . GLY A 1 182 ? 15.049 16.124 70.091 1.00 20.43 174 GLY A CA 1
ATOM 1310 C C . GLY A 1 182 ? 15.560 16.098 68.661 1.00 19.20 174 GLY A C 1
ATOM 1311 O O . GLY A 1 182 ? 15.322 15.150 67.922 1.00 19.88 174 GLY A O 1
ATOM 1312 N N . VAL A 1 183 ? 16.260 17.163 68.273 1.00 20.43 175 VAL A N 1
ATOM 1313 C CA . VAL A 1 183 ? 16.836 17.291 66.937 1.00 26.26 175 VAL A CA 1
ATOM 1314 C C . VAL A 1 183 ? 18.319 17.599 67.097 1.00 28.92 175 VAL A C 1
ATOM 1315 O O . VAL A 1 183 ? 18.684 18.608 67.718 1.00 26.03 175 VAL A O 1
ATOM 1319 N N . ILE A 1 184 ? 19.172 16.730 66.555 1.00 24.28 176 ILE A N 1
ATOM 1320 C CA . ILE A 1 184 ? 20.620 16.862 66.693 1.00 30.59 176 ILE A CA 1
ATOM 1321 C C . ILE A 1 184 ? 21.172 17.492 65.423 1.00 34.85 176 ILE A C 1
ATOM 1322 O O . ILE A 1 184 ? 21.044 16.919 64.334 1.00 32.56 176 ILE A O 1
ATOM 1327 N N . GLY 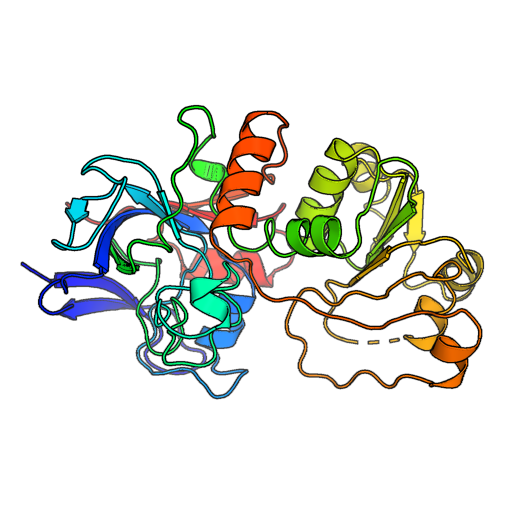A 1 185 ? 21.797 18.658 65.567 1.00 41.20 177 GLY A N 1
ATOM 1328 C CA . GLY A 1 185 ? 22.327 19.390 64.434 1.00 46.35 177 GLY A CA 1
ATOM 1329 C C . GLY A 1 185 ? 21.242 20.123 63.677 1.00 47.27 177 GLY A C 1
ATOM 1330 O O . GLY A 1 185 ? 20.225 19.524 63.311 1.00 48.94 177 GLY A O 1
ATOM 1331 N N . ILE A 1 186 ? 21.431 21.422 63.443 1.00 42.80 178 ILE A N 1
ATOM 1332 C CA . ILE A 1 186 ? 20.410 22.200 62.751 1.00 46.37 178 ILE A CA 1
ATOM 1333 C C . ILE A 1 186 ? 21.001 22.860 61.515 1.00 52.59 178 ILE A C 1
ATOM 1334 O O . ILE A 1 186 ? 21.200 24.079 61.483 1.00 61.58 178 ILE A O 1
ATOM 1339 N N . GLY A 1 187 ? 21.286 22.067 60.496 1.00 50.53 179 GLY A N 1
ATOM 1340 C CA . GLY A 1 187 ? 21.488 22.593 59.161 1.00 47.01 179 GLY A CA 1
ATOM 1341 C C . GLY A 1 187 ? 20.141 22.767 58.495 1.00 45.28 179 GLY A C 1
ATOM 1342 O O . GLY A 1 187 ? 19.120 22.995 59.158 1.00 41.16 179 GLY A O 1
ATOM 1343 N N . GLY A 1 188 ? 20.127 22.639 57.168 1.00 45.63 180 GLY A N 1
ATOM 1344 C CA . GLY A 1 188 ? 18.859 22.657 56.458 1.00 40.37 180 GLY A CA 1
ATOM 1345 C C . GLY A 1 188 ? 17.921 21.558 56.915 1.00 38.62 180 GLY A C 1
ATOM 1346 O O . GLY A 1 188 ? 16.708 21.761 57.013 1.00 37.77 180 GLY A O 1
ATOM 1347 N N . LEU A 1 189 ? 18.471 20.385 57.224 1.00 34.68 181 LEU A N 1
ATOM 1348 C CA . LEU A 1 189 ? 17.633 19.259 57.622 1.00 36.80 181 LEU A CA 1
ATOM 1349 C C . LEU A 1 189 ? 17.035 19.468 59.011 1.00 30.26 181 LEU A C 1
ATOM 1350 O O . LEU A 1 189 ? 15.847 19.196 59.226 1.00 31.46 181 LEU A O 1
ATOM 1355 N N . GLY A 1 190 ? 17.841 19.942 59.969 1.00 36.94 182 GLY A N 1
ATOM 1356 C CA . GLY A 1 190 ? 17.306 20.236 61.291 1.00 34.91 182 GLY A CA 1
ATOM 1357 C C . GLY A 1 190 ? 16.284 21.357 61.264 1.00 37.40 182 GLY A C 1
ATOM 1358 O O . GLY A 1 190 ? 15.309 21.343 62.017 1.00 33.37 182 GLY A O 1
ATOM 1359 N N . HIS A 1 191 ? 16.494 22.341 60.386 1.00 30.70 183 HIS A N 1
ATOM 1360 C CA . HIS A 1 191 ? 15.530 23.424 60.208 1.00 29.88 183 HIS A CA 1
ATOM 1361 C C . HIS A 1 191 ? 14.170 22.894 59.766 1.00 28.19 183 HIS A C 1
ATOM 1362 O O . HIS A 1 191 ? 13.130 23.256 60.333 1.00 25.16 183 HIS A O 1
ATOM 1369 N N . ILE A 1 192 ? 14.151 22.023 58.756 1.00 29.12 184 ILE A N 1
ATOM 1370 C CA . ILE A 1 192 ? 12.885 21.431 58.324 1.00 22.86 184 ILE A CA 1
ATOM 1371 C C . ILE A 1 192 ? 12.261 20.619 59.453 1.00 25.20 184 ILE A C 1
ATOM 1372 O O . ILE A 1 192 ? 11.035 20.609 59.634 1.00 20.36 184 ILE A O 1
ATOM 1377 N N . ALA A 1 193 ? 13.091 19.910 60.217 1.00 24.08 185 ALA A N 1
ATOM 1378 C CA . ALA A 1 193 ? 12.562 19.099 61.307 1.00 25.68 185 ALA A CA 1
ATOM 1379 C C . ALA A 1 193 ? 11.848 19.968 62.339 1.00 23.88 185 ALA A C 1
ATOM 1380 O O . ALA A 1 193 ? 10.750 19.629 62.792 1.00 24.02 185 ALA A O 1
ATOM 1382 N N . ILE A 1 194 ? 12.441 21.111 62.697 1.00 22.15 186 ILE A N 1
ATOM 1383 C CA . ILE A 1 194 ? 11.833 21.961 63.719 1.00 22.75 186 ILE A CA 1
ATOM 1384 C C . ILE A 1 194 ? 10.480 22.496 63.256 1.00 21.34 186 ILE A C 1
ATOM 1385 O O . ILE A 1 194 ? 9.505 22.476 64.015 1.00 21.85 186 ILE A O 1
ATOM 1390 N N . LYS A 1 195 ? 10.387 22.961 62.005 1.00 22.71 187 LYS A N 1
ATOM 1391 C CA . LYS A 1 195 ? 9.121 23.511 61.518 1.00 24.00 187 LYS A CA 1
ATOM 1392 C C . LYS A 1 195 ? 8.034 22.447 61.475 1.00 22.54 187 LYS A C 1
ATOM 1393 O O . LYS A 1 195 ? 6.868 22.713 61.806 1.00 21.60 187 LYS A O 1
ATOM 1399 N N . LEU A 1 196 ? 8.392 21.241 61.046 1.00 21.58 188 LEU A N 1
ATOM 1400 C CA . LEU A 1 196 ? 7.421 20.155 61.004 1.00 19.20 188 LEU A CA 1
ATOM 1401 C C . LEU A 1 196 ? 6.974 19.770 62.409 1.00 21.52 188 LEU A C 1
ATOM 1402 O O . LEU A 1 196 ? 5.779 19.573 62.658 1.00 19.45 188 LEU A O 1
ATOM 1407 N N . LEU A 1 197 ? 7.925 19.651 63.335 1.00 22.36 189 LEU A N 1
ATOM 1408 C CA . LEU A 1 197 ? 7.581 19.323 64.714 1.00 19.65 189 LEU A CA 1
ATOM 1409 C C . LEU A 1 197 ? 6.755 20.419 65.373 1.00 22.28 189 LEU A C 1
ATOM 1410 O O . LEU A 1 197 ? 5.906 20.126 66.219 1.00 19.76 189 LEU A O 1
ATOM 1415 N N . LYS A 1 198 ? 6.989 21.683 65.018 1.00 18.96 190 LYS A N 1
ATOM 1416 C CA . LYS A 1 198 ? 6.168 22.752 65.584 1.00 21.37 190 LYS A CA 1
ATOM 1417 C C . LYS A 1 198 ? 4.715 22.627 65.134 1.00 22.56 190 LYS A C 1
ATOM 1418 O O . LYS A 1 198 ? 3.790 22.765 65.944 1.00 22.27 190 LYS A O 1
ATOM 1424 N N . ALA A 1 199 ? 4.499 22.356 63.843 1.00 21.93 191 ALA A N 1
ATOM 1425 C CA . ALA A 1 199 ? 3.153 22.108 63.334 1.00 22.40 191 ALA A CA 1
ATOM 1426 C C . ALA A 1 199 ? 2.524 20.880 63.982 1.00 19.00 191 ALA A C 1
ATOM 1427 O O . ALA A 1 199 ? 1.297 20.805 64.126 1.00 21.96 191 ALA A O 1
ATOM 1429 N N . TRP A 1 200 ? 3.348 19.906 64.352 1.00 23.79 192 TRP A N 1
ATOM 1430 C CA . TRP A 1 200 ? 2.879 18.675 64.975 1.00 22.38 192 TRP A CA 1
ATOM 1431 C C . TRP A 1 200 ? 2.420 18.888 66.412 1.00 27.25 192 TRP A C 1
ATOM 1432 O O . TRP A 1 200 ? 1.715 18.033 66.959 1.00 22.42 192 TRP A O 1
ATOM 1443 N N . GLY A 1 201 ? 2.834 19.985 67.041 1.00 20.18 193 GLY A N 1
ATOM 1444 C CA . GLY A 1 201 ? 2.485 20.287 68.409 1.00 18.84 193 GLY A CA 1
ATOM 1445 C C . GLY A 1 201 ? 3.450 19.761 69.448 1.00 21.38 193 GLY A C 1
ATOM 1446 O O . GLY A 1 201 ? 3.229 19.996 70.644 1.00 21.53 193 GLY A O 1
ATOM 1447 N N . CYS A 1 202 ? 4.506 19.065 69.035 1.00 18.17 194 CYS A N 1
ATOM 1448 C CA . CYS A 1 202 ? 5.421 18.421 69.971 1.00 20.35 194 CYS A CA 1
ATOM 1449 C C . CYS A 1 202 ? 6.185 19.450 70.790 1.00 22.36 194 CYS A C 1
ATOM 1450 O O . CYS A 1 202 ? 6.335 20.608 70.399 1.00 26.90 194 CYS A O 1
ATOM 1453 N N . GLU A 1 203 ? 6.694 19.007 71.939 1.00 19.24 195 GLU A N 1
ATOM 1454 C CA . GLU A 1 203 ? 7.751 19.747 72.614 1.00 20.08 195 GLU A CA 1
ATOM 1455 C C . GLU A 1 203 ? 9.055 19.465 71.879 1.00 19.76 195 GLU A C 1
ATOM 1456 O O . GLU A 1 203 ? 9.291 18.336 71.441 1.00 21.08 195 GLU A O 1
ATOM 1462 N N . ILE A 1 204 ? 9.888 20.492 71.708 1.00 20.58 196 ILE A N 1
ATOM 1463 C CA . ILE A 1 204 ? 11.039 20.405 70.813 1.00 21.03 196 ILE A CA 1
ATOM 1464 C C . ILE A 1 204 ? 12.298 20.850 71.535 1.00 21.46 196 ILE A C 1
ATOM 1465 O O . ILE A 1 204 ? 12.350 21.963 72.062 1.00 23.18 196 ILE A O 1
ATOM 1470 N N . THR A 1 205 ? 13.335 20.013 71.499 1.00 22.02 197 THR A N 1
ATOM 1471 C CA . THR A 1 205 ? 14.676 20.412 71.917 1.00 22.20 197 THR A CA 1
ATOM 1472 C C . THR A 1 205 ? 15.610 20.337 70.714 1.00 23.62 197 THR A C 1
ATOM 1473 O O . THR A 1 205 ? 15.647 19.318 70.012 1.00 23.99 197 THR A O 1
ATOM 1477 N N . ALA A 1 206 ? 16.359 21.411 70.480 1.00 24.85 198 ALA A N 1
ATOM 1478 C CA . ALA A 1 206 ? 17.366 21.451 69.428 1.00 29.81 198 ALA A CA 1
ATOM 1479 C C . ALA A 1 206 ? 18.754 21.406 70.054 1.00 31.86 198 ALA A C 1
ATOM 1480 O O . ALA A 1 206 ? 19.055 22.189 70.964 1.00 33.70 198 ALA A O 1
ATOM 1482 N N . PHE A 1 207 ? 19.590 20.488 69.570 1.00 30.60 199 PHE A N 1
ATOM 1483 C CA . PHE A 1 207 ? 20.992 20.404 69.965 1.00 28.49 199 PHE A CA 1
ATOM 1484 C C . PHE A 1 207 ? 21.838 21.117 68.919 1.00 37.05 199 PHE A C 1
ATOM 1485 O O . PHE A 1 207 ? 21.845 20.723 67.747 1.00 34.76 199 PHE A O 1
ATOM 1493 N N . SER A 1 208 ? 22.544 22.164 69.343 1.00 36.47 200 SER A N 1
ATOM 1494 C CA . SER A 1 208 ? 23.370 22.969 68.459 1.00 36.82 200 SER A CA 1
ATOM 1495 C C . SER A 1 208 ? 24.748 23.154 69.071 1.00 41.11 200 SER A C 1
ATOM 1496 O O . SER A 1 208 ? 24.879 23.361 70.282 1.00 43.63 200 SER A O 1
ATOM 1499 N N . SER A 1 209 ? 25.776 23.078 68.229 1.00 55.62 201 SER A N 1
ATOM 1500 C CA . SER A 1 209 ? 27.133 23.361 68.673 1.00 57.47 201 SER A CA 1
ATOM 1501 C C . SER A 1 209 ? 27.475 24.843 68.607 1.00 64.07 201 SER A C 1
ATOM 1502 O O . SER A 1 209 ? 28.449 25.269 69.238 1.00 66.03 201 SER A O 1
ATOM 1505 N N . ASN A 1 210 ? 26.694 25.632 67.864 1.00 65.80 202 ASN A N 1
ATOM 1506 C CA . ASN A 1 210 ? 26.875 27.073 67.733 1.00 66.40 202 ASN A CA 1
ATOM 1507 C C . ASN A 1 210 ? 26.012 27.796 68.760 1.00 70.44 202 ASN A C 1
ATOM 1508 O O . ASN A 1 210 ? 24.816 28.005 68.523 1.00 68.62 202 ASN A O 1
ATOM 1513 N N . PRO A 1 211 ? 26.578 28.218 69.895 1.00 77.00 203 PRO A N 1
ATOM 1514 C CA . PRO A 1 211 ? 25.753 28.840 70.942 1.00 78.68 203 PRO A CA 1
ATOM 1515 C C . PRO A 1 211 ? 25.130 30.168 70.536 1.00 77.95 203 PRO A C 1
ATOM 1516 O O . PRO A 1 211 ? 24.251 30.660 71.256 1.00 81.17 203 PRO A O 1
ATOM 1520 N N . ASP A 1 212 ? 25.539 30.756 69.411 1.00 70.93 204 ASP A N 1
ATOM 1521 C CA . ASP A 1 212 ? 24.991 32.040 68.995 1.00 69.23 204 ASP A CA 1
ATOM 1522 C C . ASP A 1 212 ? 23.588 31.927 68.413 1.00 65.40 204 ASP A C 1
ATOM 1523 O O . ASP A 1 212 ? 22.848 32.917 68.418 1.00 66.98 204 ASP A O 1
ATOM 1525 N N . LYS A 1 213 ? 23.196 30.751 67.933 1.00 62.03 205 LYS A N 1
ATOM 1526 C CA . LYS A 1 213 ? 21.945 30.589 67.207 1.00 57.56 205 LYS A CA 1
ATOM 1527 C C . LYS A 1 213 ? 20.752 30.306 68.114 1.00 45.15 205 LYS A C 1
ATOM 1528 O O . LYS A 1 213 ? 19.676 29.978 67.608 1.00 45.88 205 LYS A O 1
ATOM 1530 N N . THR A 1 214 ? 20.910 30.448 69.433 1.00 48.84 206 THR A N 1
ATOM 1531 C CA . THR A 1 214 ? 19.857 30.037 70.360 1.00 46.37 206 THR A CA 1
ATOM 1532 C C . THR A 1 214 ? 18.568 30.828 70.146 1.00 45.71 206 THR A C 1
ATOM 1533 O O . THR A 1 214 ? 17.470 30.261 70.185 1.00 49.79 206 THR A O 1
ATOM 1537 N N . GLU A 1 215 ? 18.677 32.136 69.903 1.00 48.50 207 GLU A N 1
ATOM 1538 C CA . GLU A 1 215 ? 17.474 32.946 69.721 1.00 48.78 207 GLU A CA 1
ATOM 1539 C C . GLU A 1 215 ? 16.754 32.597 68.421 1.00 44.03 207 GLU A C 1
ATOM 1540 O O . GLU A 1 215 ? 15.518 32.550 68.383 1.00 43.64 207 GLU A O 1
ATOM 1542 N N . GLU A 1 216 ? 17.505 32.348 67.345 1.00 41.05 208 GLU A N 1
ATOM 1543 C CA . GLU A 1 216 ? 16.875 32.003 66.073 1.00 39.61 208 GLU A CA 1
ATOM 1544 C C . GLU A 1 216 ? 16.227 30.622 66.125 1.00 41.34 208 GLU A C 1
ATOM 1545 O O . GLU A 1 216 ? 15.161 30.407 65.535 1.00 43.40 208 GLU A O 1
ATOM 1547 N N . LEU A 1 217 ? 16.856 29.668 66.818 1.00 44.68 209 LEU A N 1
ATOM 1548 C CA . LEU A 1 217 ? 16.255 28.342 66.936 1.00 44.14 209 LEU A CA 1
ATOM 1549 C C . LEU A 1 217 ? 14.949 28.407 67.714 1.00 41.05 209 LEU A C 1
ATOM 1550 O O . LEU A 1 217 ? 13.955 27.778 67.331 1.00 44.47 209 LEU A O 1
ATOM 1555 N N . LYS A 1 218 ? 14.925 29.186 68.797 1.00 38.61 210 LYS A N 1
ATOM 1556 C CA . LYS A 1 218 ? 13.703 29.310 69.578 1.00 32.66 210 LYS A CA 1
ATOM 1557 C C . LYS A 1 218 ? 12.595 29.970 68.769 1.00 42.94 210 LYS A C 1
ATOM 1558 O O . LYS A 1 218 ? 11.439 29.533 68.818 1.00 43.96 210 LYS A O 1
ATOM 1564 N N . ALA A 1 219 ? 12.929 31.013 68.001 1.00 49.64 211 ALA A N 1
ATOM 1565 C CA . ALA A 1 219 ? 11.933 31.637 67.134 1.00 48.14 211 ALA A CA 1
ATOM 1566 C C . ALA A 1 219 ? 11.483 30.685 66.038 1.00 49.08 211 ALA A C 1
ATOM 1567 O O . ALA A 1 219 ? 10.340 30.762 65.576 1.00 49.94 211 ALA A O 1
ATOM 1569 N N . MET A 1 220 ? 12.366 29.779 65.619 1.00 55.74 212 MET A N 1
ATOM 1570 C CA . MET A 1 220 ? 12.010 28.757 64.645 1.00 54.44 212 MET A CA 1
ATOM 1571 C C . MET A 1 220 ? 10.980 27.776 65.191 1.00 49.08 212 MET A C 1
ATOM 1572 O O . MET A 1 220 ? 10.271 27.138 64.406 1.00 53.38 212 MET A O 1
ATOM 1577 N N . GLY A 1 221 ? 10.878 27.642 66.514 1.00 38.68 213 GLY A N 1
ATOM 1578 C CA . GLY A 1 221 ? 9.891 26.760 67.107 1.00 40.43 213 GLY A CA 1
ATOM 1579 C C . GLY A 1 221 ? 10.435 25.891 68.224 1.00 33.64 213 GLY A C 1
ATOM 1580 O O . GLY A 1 221 ? 9.671 25.216 68.923 1.00 39.13 213 GLY A O 1
ATOM 1581 N N . ALA A 1 222 ? 11.753 25.901 68.403 1.00 30.86 214 ALA A N 1
ATOM 1582 C CA . ALA A 1 222 ? 12.378 25.091 69.438 1.00 27.77 214 ALA A CA 1
ATOM 1583 C C . ALA A 1 222 ? 11.973 25.587 70.820 1.00 26.02 214 ALA A C 1
ATOM 1584 O O . ALA A 1 222 ? 12.045 26.785 71.109 1.00 30.23 214 ALA A O 1
ATOM 1586 N N . ASP A 1 223 ? 11.546 24.660 71.677 1.00 25.36 215 ASP A N 1
ATOM 1587 C CA . ASP A 1 223 ? 11.245 25.016 73.061 1.00 30.09 215 ASP A CA 1
ATOM 1588 C C . ASP A 1 223 ? 12.504 25.107 73.912 1.00 34.17 215 ASP A C 1
ATOM 1589 O O . ASP A 1 223 ? 12.560 25.913 74.847 1.00 30.84 215 ASP A O 1
ATOM 1594 N N . HIS A 1 224 ? 13.514 24.300 73.604 1.00 29.13 216 HIS A N 1
ATOM 1595 C CA . HIS A 1 224 ? 14.754 24.270 74.360 1.00 30.99 216 HIS A CA 1
ATOM 1596 C C . HIS A 1 224 ? 15.914 24.143 73.387 1.00 34.20 216 HIS A C 1
ATOM 1597 O O . HIS A 1 224 ? 15.782 23.535 72.319 1.00 28.68 216 HIS A O 1
ATOM 1604 N N . VAL A 1 225 ? 17.056 24.710 73.770 1.00 28.04 217 VAL A N 1
ATOM 1605 C CA . VAL A 1 225 ? 18.279 24.631 72.981 1.00 39.06 217 VAL A CA 1
ATOM 1606 C C . VAL A 1 225 ? 19.409 24.189 73.897 1.00 38.83 217 VAL A C 1
ATOM 1607 O O . VAL A 1 225 ? 19.631 24.794 74.952 1.00 41.27 217 VAL A O 1
ATOM 1611 N N . VAL A 1 226 ? 20.115 23.135 73.500 1.00 31.63 218 VAL A N 1
ATOM 1612 C CA . VAL A 1 226 ? 21.180 22.553 74.305 1.00 35.59 218 VAL A CA 1
ATOM 1613 C C . VAL A 1 226 ? 22.477 22.601 73.511 1.00 38.14 218 VAL A C 1
ATOM 1614 O O . VAL A 1 226 ? 22.505 22.224 72.332 1.00 35.26 218 VAL A O 1
ATOM 1618 N N . ASN A 1 227 ? 23.545 23.064 74.160 1.00 39.71 219 ASN A N 1
ATOM 1619 C CA . ASN A 1 227 ? 24.883 23.016 73.583 1.00 40.87 219 ASN A CA 1
ATOM 1620 C C . ASN A 1 227 ? 25.306 21.561 73.426 1.00 40.73 219 ASN A C 1
ATOM 1621 O O . ASN A 1 227 ? 25.624 20.894 74.415 1.00 41.31 219 ASN A O 1
ATOM 1626 N N . SER A 1 228 ? 25.311 21.058 72.188 1.00 38.06 220 SER A N 1
ATOM 1627 C CA . SER A 1 228 ? 25.724 19.676 71.967 1.00 42.64 220 SER A CA 1
ATOM 1628 C C . SER A 1 228 ? 27.203 19.448 72.257 1.00 48.30 220 SER A C 1
ATOM 1629 O O . SER A 1 228 ? 27.625 18.293 72.376 1.00 49.42 220 SER A O 1
ATOM 1632 N N . ARG A 1 229 ? 27.997 20.510 72.381 1.00 47.11 221 ARG A N 1
ATOM 1633 C CA . ARG A 1 229 ? 29.386 20.348 72.782 1.00 54.09 221 ARG A CA 1
ATOM 1634 C C . ARG A 1 229 ? 29.543 20.214 74.291 1.00 53.29 221 ARG A C 1
ATOM 1635 O O . ARG A 1 229 ? 30.547 19.656 74.748 1.00 55.55 221 ARG A O 1
ATOM 1637 N N . ASP A 1 230 ? 28.581 20.704 75.073 1.00 43.78 222 ASP A N 1
ATOM 1638 C CA . ASP A 1 230 ? 28.660 20.606 76.528 1.00 44.99 222 ASP A CA 1
ATOM 1639 C C . ASP A 1 230 ? 28.239 19.201 76.939 1.00 51.13 222 ASP A C 1
ATOM 1640 O O . ASP A 1 230 ? 27.063 18.840 76.832 1.00 52.40 222 ASP A O 1
ATOM 1645 N N . THR A 1 231 ? 29.198 18.409 77.423 1.00 52.13 223 THR A N 1
ATOM 1646 C CA . THR A 1 231 ? 28.888 17.045 77.838 1.00 54.57 223 THR A CA 1
ATOM 1647 C C . THR A 1 231 ? 27.947 17.030 79.037 1.00 52.06 223 THR A C 1
ATOM 1648 O O . THR A 1 231 ? 26.997 16.238 79.076 1.00 51.63 223 THR A O 1
ATOM 1652 N N . GLU A 1 232 ? 28.196 17.890 80.028 1.00 48.21 224 GLU A N 1
ATOM 1653 C CA . GLU A 1 232 ? 27.327 17.925 81.198 1.00 44.69 224 GLU A CA 1
ATOM 1654 C C . GLU A 1 232 ? 25.907 18.333 80.826 1.00 43.96 224 GLU A C 1
ATOM 1655 O O . GLU A 1 232 ? 24.942 17.845 81.427 1.00 42.02 224 GLU A O 1
ATOM 1657 N N . ALA A 1 233 ? 25.759 19.212 79.832 1.00 43.20 225 ALA A N 1
ATOM 1658 C CA . ALA A 1 233 ? 24.429 19.669 79.441 1.00 36.69 225 ALA A CA 1
ATOM 1659 C C . ALA A 1 233 ? 23.653 18.571 78.723 1.00 35.55 225 ALA A C 1
ATOM 1660 O O . ALA A 1 233 ? 22.439 18.435 78.922 1.00 34.50 225 ALA A O 1
ATOM 1662 N N . VAL A 1 234 ? 24.327 17.787 77.876 1.00 34.62 226 VAL A N 1
ATOM 1663 C CA . VAL A 1 234 ? 23.652 16.668 77.223 1.00 35.09 226 VAL A CA 1
ATOM 1664 C C . VAL A 1 234 ? 23.254 15.624 78.253 1.00 36.10 226 VAL A C 1
ATOM 1665 O O . VAL A 1 234 ? 22.144 15.077 78.209 1.00 34.94 226 VAL A O 1
ATOM 1669 N N . LYS A 1 235 ? 24.142 15.354 79.212 1.00 34.67 227 LYS A N 1
ATOM 1670 C CA . LYS A 1 235 ? 23.818 14.444 80.306 1.00 37.18 227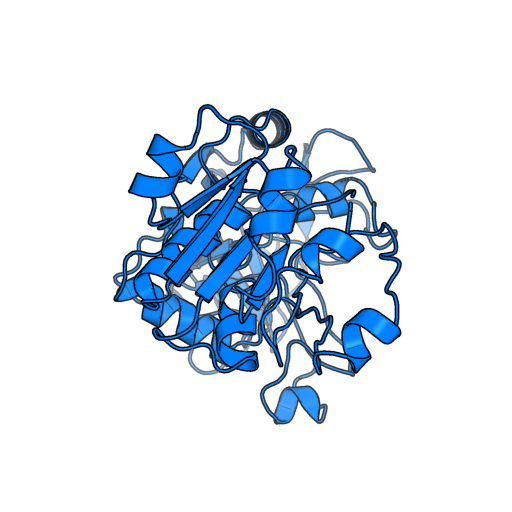 LYS A CA 1
ATOM 1671 C C . LYS A 1 235 ? 22.571 14.900 81.053 1.00 33.12 227 LYS A C 1
ATOM 1672 O O . LYS A 1 235 ? 21.737 14.075 81.447 1.00 33.81 227 LYS A O 1
ATOM 1678 N N . ALA A 1 236 ? 22.416 16.212 81.236 1.00 33.90 228 ALA A N 1
ATOM 1679 C CA . ALA A 1 236 ? 21.267 16.757 81.947 1.00 30.02 228 ALA A CA 1
ATOM 1680 C C . ALA A 1 236 ? 19.961 16.590 81.179 1.00 26.97 228 ALA A C 1
ATOM 1681 O O . ALA A 1 236 ? 18.897 16.852 81.746 1.00 33.42 228 ALA A O 1
ATOM 1683 N N . GLN A 1 237 ? 20.010 16.163 79.916 1.00 27.61 229 GLN A N 1
ATOM 1684 C CA . GLN A 1 237 ? 18.811 15.821 79.165 1.00 24.84 229 GLN A CA 1
ATOM 1685 C C . GLN A 1 237 ? 18.413 14.351 79.323 1.00 25.64 229 GLN A C 1
ATOM 1686 O O . GLN A 1 237 ? 17.608 13.851 78.532 1.00 25.03 229 GLN A O 1
ATOM 1692 N N . LYS A 1 238 ? 18.950 13.657 80.327 1.00 26.97 230 LYS A N 1
ATOM 1693 C CA . LYS A 1 238 ? 18.674 12.236 80.485 1.00 25.81 230 LYS A CA 1
ATOM 1694 C C . LYS A 1 238 ? 17.171 11.975 80.565 1.00 27.09 230 LYS A C 1
ATOM 1695 O O . LYS A 1 238 ? 16.447 12.665 81.289 1.00 22.32 230 LYS A O 1
ATOM 1701 N N . GLY A 1 239 ? 16.707 10.996 79.786 1.00 22.05 231 GLY A N 1
ATOM 1702 C CA . GLY A 1 239 ? 15.346 10.499 79.894 1.00 23.99 231 GLY A CA 1
ATOM 1703 C C . GLY A 1 239 ? 14.258 11.394 79.346 1.00 25.03 231 GLY A C 1
ATOM 1704 O O . GLY A 1 239 ? 13.083 11.157 79.630 1.00 23.30 231 GLY A O 1
ATOM 1705 N N . LYS A 1 240 ? 14.600 12.396 78.542 1.00 20.19 232 LYS A N 1
ATOM 1706 C CA . LYS A 1 240 ? 13.601 13.366 78.099 1.00 24.95 232 LYS A CA 1
ATOM 1707 C C . LYS A 1 240 ? 12.884 13.017 76.793 1.00 21.78 232 LYS A C 1
ATOM 1708 O O . LYS A 1 240 ? 11.707 13.364 76.647 1.00 20.25 232 LYS A O 1
ATOM 1714 N N . PHE A 1 241 ? 13.526 12.360 75.826 1.00 19.18 233 PHE A N 1
ATOM 1715 C CA . PHE A 1 241 ? 13.014 12.365 74.453 1.00 22.64 233 PHE A CA 1
ATOM 1716 C C . PHE A 1 241 ? 12.334 11.059 74.069 1.00 18.67 233 PHE A C 1
ATOM 1717 O O . PHE A 1 241 ? 12.911 9.976 74.216 1.00 19.96 233 PHE A O 1
ATOM 1725 N N . ASP A 1 242 ? 11.114 11.177 73.546 1.00 16.92 234 ASP A N 1
ATOM 1726 C CA . ASP A 1 242 ? 10.470 10.025 72.933 1.00 17.40 234 ASP A CA 1
ATOM 1727 C C . ASP A 1 242 ? 11.098 9.692 71.597 1.00 16.38 234 ASP A C 1
ATOM 1728 O O . ASP A 1 242 ? 11.042 8.542 71.150 1.00 17.13 234 ASP A O 1
ATOM 1733 N N . LEU A 1 243 ? 11.695 10.683 70.953 1.00 19.24 235 LEU A N 1
ATOM 1734 C CA . LEU A 1 243 ? 12.265 10.491 69.632 1.00 18.92 235 LEU A CA 1
ATOM 1735 C C . LEU A 1 243 ? 13.418 11.465 69.511 1.00 20.65 235 LEU A C 1
ATOM 1736 O O . LEU A 1 243 ? 13.296 12.628 69.909 1.00 17.64 235 LEU A O 1
ATOM 1741 N N . LEU A 1 244 ? 14.542 10.977 69.004 1.00 16.67 236 LEU A N 1
ATOM 1742 C CA . LEU A 1 244 ? 15.728 11.783 68.805 1.00 18.13 236 LEU A CA 1
ATOM 1743 C C . LEU A 1 244 ? 16.095 11.668 67.335 1.00 23.78 236 LEU A C 1
ATOM 1744 O O . LEU A 1 244 ? 16.337 10.563 66.842 1.00 23.21 236 LEU A O 1
ATOM 1749 N N . LEU A 1 245 ? 16.097 12.790 66.628 1.00 18.65 237 LEU A N 1
ATOM 1750 C CA . LEU A 1 245 ? 16.384 12.792 65.196 1.00 21.80 237 LEU A CA 1
ATOM 1751 C C . LEU A 1 245 ? 17.798 13.308 64.985 1.00 27.52 237 LEU A C 1
ATOM 1752 O O . LEU A 1 245 ? 18.104 14.452 65.339 1.00 29.35 237 LEU A O 1
ATOM 1757 N N . SER A 1 246 ? 18.657 12.465 64.419 1.00 24.13 238 SER A N 1
ATOM 1758 C CA . SER A 1 246 ? 20.035 12.828 64.142 1.00 30.39 238 SER A CA 1
ATOM 1759 C C . SER A 1 246 ? 20.174 13.212 62.679 1.00 31.15 238 SER A C 1
ATOM 1760 O O . SER A 1 246 ? 19.757 12.456 61.796 1.00 27.53 238 SER A O 1
ATOM 1763 N N . THR A 1 247 ? 20.757 14.386 62.433 1.00 36.30 239 THR A N 1
ATOM 1764 C CA . THR A 1 247 ? 21.134 14.828 61.097 1.00 39.60 239 THR A CA 1
ATOM 1765 C C . THR A 1 247 ? 22.640 14.793 60.878 1.00 40.80 239 THR A C 1
ATOM 1766 O O . THR A 1 247 ? 23.103 15.161 59.793 1.00 47.07 239 THR A O 1
ATOM 1770 N N . VAL A 1 248 ? 23.410 14.346 61.872 1.00 43.00 240 VAL A N 1
ATOM 1771 C CA . VAL A 1 248 ? 24.851 14.578 61.928 1.00 55.31 240 VAL A CA 1
ATOM 1772 C C . VAL A 1 248 ? 25.607 13.655 60.979 1.00 68.50 240 VAL A C 1
ATOM 1773 O O . VAL A 1 248 ? 25.006 12.964 60.148 1.00 71.47 240 VAL A O 1
ATOM 1775 N N . ASN A 1 249 ? 26.936 13.645 61.099 1.00 70.98 241 ASN A N 1
ATOM 1776 C CA . ASN A 1 249 ? 27.791 12.848 60.229 1.00 67.89 241 ASN A CA 1
ATOM 1777 C C . ASN A 1 249 ? 29.136 12.577 60.898 1.00 65.68 241 ASN A C 1
ATOM 1778 O O . ASN A 1 249 ? 30.166 12.490 60.223 1.00 64.97 241 ASN A O 1
ATOM 1783 N N . VAL A 1 250 ? 29.142 12.444 62.222 1.00 66.43 242 VAL A N 1
ATOM 1784 C CA . VAL A 1 250 ? 30.379 12.183 62.954 1.00 61.61 242 VAL A CA 1
ATOM 1785 C C . VAL A 1 250 ? 30.179 11.070 63.975 1.00 56.51 242 VAL A C 1
ATOM 1786 O O . VAL A 1 250 ? 29.062 10.825 64.426 1.00 53.72 242 VAL A O 1
ATOM 1788 N N . ASN A 1 253 ? 29.072 11.381 70.722 1.00 40.00 245 ASN A N 1
ATOM 1789 C CA . ASN A 1 253 ? 29.003 10.493 71.880 1.00 42.75 245 ASN A CA 1
ATOM 1790 C C . ASN A 1 253 ? 27.641 9.827 71.953 1.00 49.18 245 ASN A C 1
ATOM 1791 O O . ASN A 1 253 ? 26.730 10.323 72.620 1.00 52.15 245 ASN A O 1
ATOM 1793 N N . TRP A 1 254 ? 27.506 8.689 71.267 1.00 48.45 246 TRP A N 1
ATOM 1794 C CA . TRP A 1 254 ? 26.193 8.075 71.110 1.00 46.83 246 TRP A CA 1
ATOM 1795 C C . TRP A 1 254 ? 25.681 7.468 72.410 1.00 48.27 246 TRP A C 1
ATOM 1796 O O . TRP A 1 254 ? 24.466 7.351 72.596 1.00 50.61 246 TRP A O 1
ATOM 1807 N N . ARG A 1 255 ? 26.576 7.087 73.323 1.00 54.16 247 ARG A N 1
ATOM 1808 C CA . ARG A 1 255 ? 26.130 6.638 74.638 1.00 50.93 247 ARG A CA 1
ATOM 1809 C C . ARG A 1 255 ? 25.411 7.762 75.378 1.00 45.00 247 ARG A C 1
ATOM 1810 O O . ARG A 1 255 ? 24.321 7.562 75.927 1.00 41.05 247 ARG A O 1
ATOM 1812 N N . ALA A 1 256 ? 26.005 8.959 75.387 1.00 37.60 248 ALA A N 1
ATOM 1813 C CA . ALA A 1 256 ? 25.385 10.093 76.065 1.00 34.26 248 ALA A CA 1
ATOM 1814 C C . ALA A 1 256 ? 24.023 10.431 75.467 1.00 37.83 248 ALA A C 1
ATOM 1815 O O . ALA A 1 256 ? 23.071 10.726 76.200 1.00 33.79 248 ALA A O 1
ATOM 1817 N N . PHE A 1 257 ? 23.907 10.393 74.140 1.00 32.14 249 PHE A N 1
ATOM 1818 C CA . PHE A 1 257 ? 22.642 10.768 73.522 1.00 24.41 249 PHE A CA 1
ATOM 1819 C C . PHE A 1 257 ? 21.593 9.679 73.656 1.00 28.15 249 PHE A C 1
ATOM 1820 O O . PHE A 1 257 ? 20.406 9.992 73.820 1.00 25.31 249 PHE A O 1
ATOM 1828 N N . ILE A 1 258 ? 21.990 8.403 73.627 1.00 22.22 250 ILE A N 1
ATOM 1829 C CA . ILE A 1 258 ? 20.999 7.368 73.897 1.00 23.71 250 ILE A CA 1
ATOM 1830 C C . ILE A 1 258 ? 20.456 7.511 75.318 1.00 26.03 250 ILE A C 1
ATOM 1831 O O . ILE A 1 258 ? 19.284 7.208 75.580 1.00 20.64 250 ILE A O 1
ATOM 1836 N N . SER A 1 259 ? 21.267 8.023 76.248 1.00 24.78 251 SER A N 1
ATOM 1837 C CA A SER A 1 259 ? 20.769 8.237 77.602 0.32 24.35 251 SER A CA 1
ATOM 1838 C CA B SER A 1 259 ? 20.763 8.229 77.602 0.68 23.54 251 SER A CA 1
ATOM 1839 C C . SER A 1 259 ? 19.686 9.307 77.659 1.00 27.51 251 SER A C 1
ATOM 1840 O O . SER A 1 259 ? 18.878 9.300 78.594 1.00 29.31 251 SER A O 1
ATOM 1845 N N . THR A 1 260 ? 19.649 10.228 76.684 1.00 26.08 252 THR A N 1
ATOM 1846 C CA . THR A 1 260 ? 18.611 11.255 76.693 1.00 20.60 252 THR A CA 1
ATOM 1847 C C . THR A 1 260 ? 17.261 10.733 76.219 1.00 19.62 252 THR A C 1
ATOM 1848 O O . THR A 1 260 ? 16.260 11.447 76.357 1.00 20.21 252 THR A O 1
ATOM 1852 N N . LEU A 1 261 ? 17.195 9.512 75.685 1.00 20.32 253 LEU A N 1
ATOM 1853 C CA . LEU A 1 261 ? 15.899 8.941 75.341 1.00 18.34 253 LEU A CA 1
ATOM 1854 C C . LEU A 1 261 ? 15.122 8.591 76.599 1.00 21.09 253 LEU A C 1
ATOM 1855 O O . LEU A 1 261 ? 15.677 8.071 77.576 1.00 20.06 253 LEU A O 1
ATOM 1860 N N . ALA A 1 262 ? 13.828 8.890 76.557 1.00 20.22 254 ALA A N 1
ATOM 1861 C CA . ALA A 1 262 ? 12.862 8.403 77.524 1.00 21.90 254 ALA A CA 1
ATOM 1862 C C . ALA A 1 262 ? 12.677 6.896 77.357 1.00 24.02 254 ALA A C 1
ATOM 1863 O O . ALA A 1 262 ? 13.062 6.327 76.328 1.00 21.06 254 ALA A O 1
ATOM 1865 N N . PRO A 1 263 ? 12.086 6.221 78.351 1.00 22.62 255 PRO A N 1
ATOM 1866 C CA . PRO A 1 263 ? 11.724 4.810 78.155 1.00 24.82 255 PRO A CA 1
ATOM 1867 C C . PRO A 1 263 ? 10.882 4.644 76.897 1.00 19.32 255 PRO A C 1
ATOM 1868 O O . PRO A 1 263 ? 10.029 5.479 76.583 1.00 20.64 255 PRO A O 1
ATOM 1872 N N . ASN A 1 264 ? 11.157 3.571 76.157 1.00 20.30 256 ASN A N 1
ATOM 1873 C CA . ASN A 1 264 ? 10.561 3.271 74.857 1.00 18.69 256 ASN A CA 1
ATOM 1874 C C . ASN A 1 264 ? 10.928 4.279 73.778 1.00 18.08 256 ASN A C 1
ATOM 1875 O O . ASN A 1 264 ? 10.330 4.250 72.696 1.00 19.80 256 ASN A O 1
ATOM 1880 N N . GLY A 1 265 ? 11.896 5.165 74.028 1.00 19.75 257 GLY A N 1
ATOM 1881 C CA . GLY A 1 265 ? 12.262 6.144 73.024 1.00 18.40 257 GLY A CA 1
ATOM 1882 C C . GLY A 1 265 ? 13.114 5.553 71.910 1.00 20.14 257 GLY A C 1
ATOM 1883 O O . GLY A 1 265 ? 13.689 4.475 72.022 1.00 17.87 257 GLY A O 1
ATOM 1884 N N . SER A 1 266 ? 13.230 6.295 70.810 1.00 16.24 258 SER A N 1
ATOM 1885 C CA A SER A 1 266 ? 13.980 5.821 69.657 0.33 18.60 258 SER A CA 1
ATOM 1886 C CA B SER A 1 266 ? 13.958 5.834 69.633 0.67 17.64 258 SER A CA 1
ATOM 1887 C C . SER A 1 266 ? 14.971 6.875 69.189 1.00 17.88 258 SER A C 1
ATOM 1888 O O . SER A 1 266 ? 14.650 8.063 69.119 1.00 19.59 258 SER A O 1
ATOM 1893 N N . LEU A 1 267 ? 16.179 6.417 68.870 1.00 16.80 259 LEU A N 1
ATOM 1894 C CA . LEU A 1 267 ? 17.167 7.212 68.152 1.00 18.96 259 LEU A CA 1
ATOM 1895 C C . LEU A 1 267 ? 16.987 6.909 66.669 1.00 22.50 259 LEU A C 1
ATOM 1896 O O . LEU A 1 267 ? 17.115 5.750 66.254 1.00 17.47 259 LEU A O 1
ATOM 1901 N N . HIS A 1 268 ? 16.691 7.930 65.869 1.00 19.24 260 HIS A N 1
ATOM 1902 C CA . HIS A 1 268 ? 16.338 7.713 64.473 1.00 18.62 260 HIS A CA 1
ATOM 1903 C C . HIS A 1 268 ? 17.296 8.487 63.577 1.00 25.10 260 HIS A C 1
ATOM 1904 O O . HIS A 1 268 ? 17.402 9.716 63.682 1.00 25.00 260 HIS A O 1
ATOM 1911 N N . PHE A 1 269 ? 18.006 7.768 62.713 1.00 19.86 261 PHE A N 1
ATOM 1912 C CA . PHE A 1 269 ? 18.982 8.384 61.825 1.00 23.11 261 PHE A CA 1
ATOM 1913 C C . PHE A 1 269 ? 18.316 8.826 60.532 1.00 30.07 261 PHE A C 1
ATOM 1914 O O . PHE A 1 269 ? 17.661 8.026 59.864 1.00 24.31 261 PHE A O 1
ATOM 1922 N N A LEU A 1 270 ? 18.551 10.076 60.135 0.50 33.65 262 LEU A N 1
ATOM 1923 N N B LEU A 1 270 ? 18.423 10.116 60.241 0.50 33.81 262 LEU A N 1
ATOM 1924 C CA A LEU A 1 270 ? 17.921 10.612 58.930 0.50 35.26 262 LEU A CA 1
ATOM 1925 C CA B LEU A 1 270 ? 18.008 10.685 58.972 0.50 35.66 262 LEU A CA 1
ATOM 1926 C C A LEU A 1 270 ? 18.769 10.382 57.676 0.50 39.04 262 LEU A C 1
ATOM 1927 C C B LEU A 1 270 ? 19.258 10.873 58.128 0.50 38.46 262 LEU A C 1
ATOM 1928 O O A LEU A 1 270 ? 18.352 9.663 56.764 0.50 43.16 262 LEU A O 1
ATOM 1929 O O B LEU A 1 270 ? 20.283 11.345 58.629 0.50 39.94 262 LEU A O 1
ATOM 1938 N N A GLY A 1 271 ? 19.955 10.987 57.613 0.50 40.97 263 GLY A N 1
ATOM 1939 N N B GLY A 1 271 ? 19.183 10.487 56.864 0.50 41.71 263 GLY A N 1
ATOM 1940 C CA A GLY A 1 271 ? 20.792 10.892 56.426 0.50 48.85 263 GLY A CA 1
ATOM 1941 C CA B GLY A 1 271 ? 20.350 10.611 56.025 0.50 47.56 263 GLY A CA 1
ATOM 1942 C C A GLY A 1 271 ? 21.776 9.735 56.487 0.50 51.73 263 GLY A C 1
ATOM 1943 C C B GLY A 1 271 ? 21.390 9.554 56.325 0.50 51.93 263 GLY A C 1
ATOM 1944 O O A GLY A 1 271 ? 22.170 9.295 57.564 0.50 51.23 263 GLY A O 1
ATOM 1945 O O B GLY A 1 271 ? 21.505 9.058 57.450 0.50 49.22 263 GLY A O 1
ATOM 1946 N N . LEU A 1 272 ? 22.179 9.242 55.308 1.00 58.19 264 LEU A N 1
ATOM 1947 C CA . LEU A 1 272 ? 23.037 8.057 55.257 1.00 59.87 264 LEU A CA 1
ATOM 1948 C C . LEU A 1 272 ? 24.465 8.430 55.639 1.00 63.80 264 LEU A C 1
ATOM 1949 O O . LEU A 1 272 ? 25.283 8.791 54.793 1.00 71.11 264 LEU A O 1
ATOM 1951 N N . THR A 1 273 ? 24.763 8.336 56.932 1.00 68.44 265 THR A N 1
ATOM 1952 C CA . THR A 1 273 ? 26.141 8.394 57.394 1.00 67.95 265 THR A CA 1
ATOM 1953 C C . THR A 1 273 ? 26.805 7.038 57.184 1.00 61.68 265 THR A C 1
ATOM 1954 O O . THR A 1 273 ? 26.186 5.990 57.390 1.00 59.60 265 THR A O 1
ATOM 1956 N N . LEU A 1 274 ? 28.063 7.061 56.749 1.00 52.87 266 LEU A N 1
ATOM 1957 C CA . LEU A 1 274 ? 28.800 5.824 56.533 1.00 48.54 266 LEU A CA 1
ATOM 1958 C C . LEU A 1 274 ? 29.578 5.380 57.763 1.00 56.07 266 LEU A C 1
ATOM 1959 O O . LEU A 1 274 ? 29.970 4.211 57.840 1.00 61.50 266 LEU A O 1
ATOM 1961 N N . GLU A 1 275 ? 29.806 6.273 58.716 1.00 50.21 267 GLU A N 1
ATOM 1962 C CA . GLU A 1 275 ? 30.533 5.911 59.925 1.00 48.81 267 GLU A CA 1
ATOM 1963 C C . GLU A 1 275 ? 29.681 4.984 60.783 1.00 40.19 267 GLU A C 1
ATOM 1964 O O . GLU A 1 275 ? 28.567 5.361 61.167 1.00 40.80 267 GLU A O 1
ATOM 1966 N N . PRO A 1 276 ? 30.148 3.776 61.094 1.00 37.25 268 PRO A N 1
ATOM 1967 C CA . PRO A 1 276 ? 29.381 2.883 61.968 1.00 30.01 268 PRO A CA 1
ATOM 1968 C C . PRO A 1 276 ? 29.120 3.525 63.320 1.00 30.77 268 PRO A C 1
ATOM 1969 O O . PRO A 1 276 ? 29.942 4.282 63.843 1.00 36.21 268 PRO A O 1
ATOM 1973 N N . VAL A 1 277 ? 27.962 3.215 63.885 1.00 32.02 269 VAL A N 1
ATOM 1974 C CA . VAL A 1 277 ? 27.566 3.719 65.196 1.00 36.57 269 VAL A CA 1
ATOM 1975 C C . VAL A 1 277 ? 27.738 2.591 66.206 1.00 38.52 269 VAL A C 1
ATOM 1976 O O . VAL A 1 277 ? 27.065 1.553 66.078 1.00 36.98 269 VAL A O 1
ATOM 1980 N N . PRO A 1 278 ? 28.627 2.726 67.193 1.00 39.26 270 PRO A N 1
ATOM 1981 C CA . PRO A 1 278 ? 28.763 1.677 68.210 1.00 33.49 270 PRO A CA 1
ATOM 1982 C C . PRO A 1 278 ? 27.609 1.790 69.195 1.00 34.36 270 PRO A C 1
ATOM 1983 O O . PRO A 1 278 ? 27.382 2.850 69.781 1.00 39.00 270 PRO A O 1
ATOM 1987 N N . VAL A 1 279 ? 26.848 0.713 69.337 1.00 33.97 271 VAL A N 1
ATOM 1988 C CA . VAL A 1 279 ? 25.669 0.713 70.195 1.00 29.79 271 VAL A CA 1
ATOM 1989 C C . VAL A 1 279 ? 25.890 -0.282 71.319 1.00 28.56 271 VAL A C 1
ATOM 1990 O O . VAL A 1 279 ? 26.209 -1.453 71.070 1.00 27.34 271 VAL A O 1
ATOM 1994 N N . SER A 1 280 ? 25.747 0.192 72.551 1.00 32.87 272 SER A N 1
ATOM 1995 C CA . SER A 1 280 ? 25.761 -0.695 73.701 1.00 30.76 272 SER A CA 1
ATOM 1996 C C . SER A 1 280 ? 24.378 -1.322 73.834 1.00 28.56 272 SER A C 1
ATOM 1997 O O . SER A 1 280 ? 23.375 -0.611 73.958 1.00 25.58 272 SER A O 1
ATOM 2000 N N . VAL A 1 281 ? 24.331 -2.652 73.771 1.00 33.22 273 VAL A N 1
ATOM 2001 C CA . VAL A 1 281 ? 23.074 -3.383 73.907 1.00 33.01 273 VAL A CA 1
ATOM 2002 C C . VAL A 1 281 ? 22.414 -3.076 75.244 1.00 31.37 273 VAL A C 1
ATOM 2003 O O . VAL A 1 281 ? 21.185 -2.947 75.334 1.00 25.08 273 VAL A O 1
ATOM 2007 N N . GLY A 1 282 ? 23.217 -2.958 76.304 1.00 23.46 274 GLY A N 1
ATOM 2008 C CA . GLY A 1 282 ? 22.666 -2.629 77.601 1.00 23.73 274 GLY A CA 1
ATOM 2009 C C . GLY A 1 282 ? 21.901 -1.325 77.611 1.00 27.03 274 GLY A C 1
ATOM 2010 O O . GLY A 1 282 ? 20.908 -1.193 78.330 1.00 28.59 274 GLY A O 1
ATOM 2011 N N . SER A 1 283 ? 22.344 -0.342 76.822 1.00 24.57 275 SER A N 1
ATOM 2012 C CA . SER A 1 283 ? 21.615 0.920 76.792 1.00 28.40 275 SER A CA 1
ATOM 2013 C C . SER A 1 283 ? 20.259 0.766 76.105 1.00 35.52 275 SER A C 1
ATOM 2014 O O . SER A 1 283 ? 19.302 1.460 76.467 1.00 36.85 275 SER A O 1
ATOM 2017 N N . LEU A 1 284 ? 20.148 -0.147 75.135 1.00 20.58 276 LEU A N 1
ATOM 2018 C CA . LEU A 1 284 ? 18.844 -0.433 74.533 1.00 19.94 276 LEU A CA 1
ATOM 2019 C C . LEU A 1 284 ? 17.982 -1.285 75.459 1.00 25.29 276 LEU A C 1
ATOM 2020 O O . LEU A 1 284 ? 16.771 -1.060 75.579 1.00 22.27 276 LEU A O 1
ATOM 2025 N N . ILE A 1 285 ? 18.587 -2.286 76.099 1.00 24.53 277 ILE A N 1
ATOM 2026 C CA . ILE A 1 285 ? 17.822 -3.216 76.926 1.00 28.69 277 ILE A CA 1
ATOM 2027 C C . ILE A 1 285 ? 17.186 -2.486 78.097 1.00 34.45 277 ILE A C 1
ATOM 2028 O O . ILE A 1 285 ? 16.003 -2.677 78.407 1.00 34.94 277 ILE A O 1
ATOM 2033 N N . ASP A 1 286 ? 17.962 -1.632 78.763 1.00 30.78 278 ASP A N 1
ATOM 2034 C CA . ASP A 1 286 ? 17.531 -1.121 80.057 1.00 42.05 278 ASP A CA 1
ATOM 2035 C C . ASP A 1 286 ? 16.292 -0.245 79.933 1.00 44.40 278 ASP A C 1
ATOM 2036 O O . ASP A 1 286 ? 15.404 -0.305 80.791 1.00 37.53 278 ASP A O 1
ATOM 2041 N N . GLY A 1 287 ? 16.199 0.555 78.872 1.00 41.56 279 GLY A N 1
ATOM 2042 C CA . GLY A 1 287 ? 15.053 1.421 78.673 1.00 31.73 279 GLY A CA 1
ATOM 2043 C C . GLY A 1 287 ? 14.066 0.988 77.608 1.00 21.84 279 GLY A C 1
ATOM 2044 O O . GLY A 1 287 ? 13.134 1.747 77.310 1.00 20.52 279 GLY A O 1
ATOM 2045 N N . ALA A 1 288 ? 14.225 -0.207 77.041 1.00 21.23 280 ALA A N 1
ATOM 2046 C CA . ALA A 1 288 ? 13.433 -0.652 75.888 1.00 19.78 280 ALA A CA 1
ATOM 2047 C C . ALA A 1 288 ? 13.516 0.363 74.751 1.00 24.75 280 ALA A C 1
ATOM 2048 O O . ALA A 1 288 ? 12.515 0.716 74.123 1.00 19.46 280 ALA A O 1
ATOM 2050 N N . LYS A 1 289 ? 14.736 0.829 74.484 1.00 20.80 281 LYS A N 1
ATOM 2051 C CA . LYS A 1 289 ? 14.986 1.837 73.463 1.00 19.53 281 LYS A CA 1
ATOM 2052 C C . LYS A 1 289 ? 15.356 1.174 72.134 1.00 22.22 281 LYS A C 1
ATOM 2053 O O . LYS A 1 289 ? 15.710 -0.004 72.075 1.00 20.32 281 LYS A O 1
ATOM 2059 N N . SER A 1 290 ? 15.255 1.944 71.051 1.00 17.64 282 SER A N 1
ATOM 2060 C CA A SER A 1 290 ? 15.548 1.437 69.718 0.49 17.35 282 SER A CA 1
ATOM 2061 C CA B SER A 1 290 ? 15.551 1.435 69.721 0.51 17.36 282 SER A CA 1
ATOM 2062 C C . SER A 1 290 ? 16.449 2.403 68.966 1.00 21.38 282 SER A C 1
ATOM 2063 O O . SER A 1 290 ? 16.475 3.607 69.241 1.00 18.13 282 SER A O 1
ATOM 2068 N N . VAL A 1 291 ? 17.177 1.844 68.000 1.00 18.46 283 VAL A N 1
ATOM 2069 C CA . VAL A 1 291 ? 17.920 2.596 66.998 1.00 20.51 283 VAL A CA 1
ATOM 2070 C C . VAL A 1 291 ? 17.327 2.235 65.648 1.00 23.73 283 VAL A C 1
ATOM 2071 O O . VAL A 1 291 ? 17.171 1.050 65.330 1.00 25.56 283 VAL A O 1
ATOM 2075 N N . THR A 1 292 ? 16.998 3.241 64.853 1.00 17.86 284 THR A N 1
ATOM 2076 C CA . THR A 1 292 ? 16.332 2.940 63.605 1.00 24.98 284 THR A CA 1
ATOM 2077 C C . THR A 1 292 ? 16.701 3.983 62.564 1.00 23.16 284 THR A C 1
ATOM 2078 O O . THR A 1 292 ? 17.362 4.988 62.845 1.00 19.81 284 THR A O 1
ATOM 2082 N N . GLY A 1 293 ? 16.305 3.695 61.335 1.00 24.64 285 GLY A N 1
ATOM 2083 C CA . GLY A 1 293 ? 16.434 4.625 60.239 1.00 24.13 285 GLY A CA 1
ATOM 2084 C C . GLY A 1 293 ? 15.264 4.326 59.332 1.00 31.74 285 GLY A C 1
ATOM 2085 O O . GLY A 1 293 ? 14.586 3.302 59.479 1.00 30.89 285 GLY A O 1
ATOM 2086 N N . SER A 1 294 ? 15.019 5.238 58.406 1.00 24.25 286 SER A N 1
ATOM 2087 C CA . SER A 1 294 ? 13.928 5.049 57.459 1.00 34.95 286 SER A CA 1
ATOM 2088 C C . SER A 1 294 ? 14.305 5.714 56.145 1.00 25.50 286 SER A C 1
ATOM 2089 O O . SER A 1 294 ? 15.100 6.661 56.129 1.00 25.19 286 SER A O 1
ATOM 2092 N N . PRO A 1 295 ? 13.795 5.223 55.049 1.00 24.40 287 PRO A N 1
ATOM 2093 C CA . PRO A 1 295 ? 14.183 5.778 53.751 1.00 22.06 287 PRO A CA 1
ATOM 2094 C C . PRO A 1 295 ? 13.442 7.070 53.425 1.00 20.88 287 PRO A C 1
ATOM 2095 O O . PRO A 1 295 ? 13.122 7.875 54.306 1.00 27.10 287 PRO A O 1
ATOM 2099 N N . THR A 1 296 ? 13.176 7.278 52.141 1.00 22.26 288 THR A N 1
ATOM 2100 C CA . THR A 1 296 ? 12.728 8.565 51.630 1.00 25.87 288 THR A CA 1
ATOM 2101 C C . THR A 1 296 ? 11.243 8.586 51.273 1.00 24.82 288 THR A C 1
ATOM 2102 O O . THR A 1 296 ? 10.815 9.415 50.463 1.00 24.38 288 THR A O 1
ATOM 2106 N N . GLY A 1 297 ? 10.450 7.701 51.870 1.00 16.71 289 GLY A N 1
ATOM 2107 C CA . GLY A 1 297 ? 9.007 7.752 51.761 1.00 16.73 289 GLY A CA 1
ATOM 2108 C C . GLY A 1 297 ? 8.422 7.027 50.565 1.00 17.92 289 GLY A C 1
ATOM 2109 O O . GLY A 1 297 ? 9.021 6.994 49.486 1.00 17.28 289 GLY A O 1
ATOM 2110 N N . SER A 1 298 ? 7.253 6.429 50.763 1.00 16.41 290 SER A N 1
ATOM 2111 C CA . SER A 1 298 ? 6.456 5.884 49.673 1.00 19.19 290 SER A CA 1
ATOM 2112 C C . SER A 1 298 ? 5.430 6.915 49.217 1.00 16.58 290 SER A C 1
ATOM 2113 O O . SER A 1 298 ? 5.201 7.928 49.888 1.00 16.10 290 SER A O 1
ATOM 2116 N N . PRO A 1 299 ? 4.805 6.698 48.050 1.00 17.04 291 PRO A N 1
ATOM 2117 C CA . PRO A 1 299 ? 3.931 7.744 47.487 1.00 16.95 291 PRO A CA 1
ATOM 2118 C C . PRO A 1 299 ? 2.811 8.210 48.412 1.00 16.41 291 PRO A C 1
ATOM 2119 O O . PRO A 1 299 ? 2.506 9.403 48.418 1.00 16.22 291 PRO A O 1
ATOM 2123 N N . ALA A 1 300 ? 2.177 7.324 49.179 1.00 16.30 292 ALA A N 1
ATOM 2124 C CA . ALA A 1 300 ? 1.088 7.781 50.048 1.00 15.96 292 ALA A CA 1
ATOM 2125 C C . ALA A 1 300 ? 1.585 8.793 51.078 1.00 15.44 292 ALA A C 1
ATOM 2126 O O . ALA A 1 300 ? 0.954 9.833 51.294 1.00 15.31 292 ALA A O 1
ATOM 2128 N N . ALA A 1 301 ? 2.721 8.510 51.721 1.00 15.26 293 ALA A N 1
ATOM 2129 C CA . ALA A 1 301 ? 3.247 9.451 52.706 1.00 15.64 293 ALA A CA 1
ATOM 2130 C C . ALA A 1 301 ? 3.699 10.754 52.050 1.00 15.04 293 ALA A C 1
ATOM 2131 O O . ALA A 1 301 ? 3.546 11.836 52.631 1.00 14.91 293 ALA A O 1
ATOM 2133 N N . LEU A 1 302 ? 4.276 10.672 50.852 1.00 15.42 294 LEU A N 1
ATOM 2134 C CA . LEU A 1 302 ? 4.679 11.890 50.159 1.00 15.71 294 LEU A CA 1
ATOM 2135 C C . LEU A 1 302 ? 3.464 12.754 49.852 1.00 15.91 294 LEU A C 1
ATOM 2136 O O . LEU A 1 302 ? 3.498 13.982 50.021 1.00 15.83 294 LEU A O 1
ATOM 2141 N N . ARG A 1 303 ? 2.377 12.128 49.399 1.00 16.87 295 ARG A N 1
ATOM 2142 C CA . ARG A 1 303 ? 1.147 12.879 49.161 1.00 16.79 295 ARG A CA 1
ATOM 2143 C C . ARG A 1 303 ? 0.632 13.508 50.443 1.00 16.84 295 ARG A C 1
ATOM 2144 O O . ARG A 1 303 ? 0.187 14.663 50.444 1.00 17.42 295 ARG A O 1
ATOM 2152 N N . GLN A 1 304 ? 0.639 12.741 51.538 1.00 15.25 296 GLN A N 1
ATOM 2153 C CA . GLN A 1 304 ? 0.154 13.258 52.809 1.00 16.43 296 GLN A CA 1
ATOM 2154 C C . GLN A 1 304 ? 0.974 14.455 53.259 1.00 15.76 296 GLN A C 1
ATOM 2155 O O . GLN A 1 304 ? 0.424 15.435 53.773 1.00 15.36 296 GLN A O 1
ATOM 2161 N N . LEU A 1 305 ? 2.296 14.385 53.083 1.00 15.09 297 LEU A N 1
ATOM 2162 C CA . LEU A 1 305 ? 3.151 15.482 53.523 1.00 15.29 297 LEU A CA 1
ATOM 2163 C C . LEU A 1 305 ? 2.857 16.754 52.746 1.00 15.79 297 LEU A C 1
ATOM 2164 O O . LEU A 1 305 ? 2.780 17.843 53.324 1.00 16.07 297 LEU A O 1
ATOM 2169 N N . LEU A 1 306 ? 2.704 16.642 51.426 1.00 16.01 298 LEU A N 1
ATOM 2170 C CA . LEU A 1 306 ? 2.437 17.838 50.634 1.00 16.58 298 LEU A CA 1
ATOM 2171 C C . LEU A 1 306 ? 1.092 18.454 51.011 1.00 16.66 298 LEU A C 1
ATOM 2172 O O . LEU A 1 306 ? 0.962 19.680 51.096 1.00 17.16 298 LEU A O 1
ATOM 2177 N N . LYS A 1 307 ? 0.086 17.611 51.259 1.00 16.32 299 LYS A N 1
ATOM 2178 C CA . LYS A 1 307 ? -1.213 18.105 51.718 1.00 16.52 299 LYS A CA 1
ATOM 2179 C C . LYS A 1 307 ? -1.095 18.805 53.070 1.00 18.23 299 LYS A C 1
ATOM 2180 O O . LYS A 1 307 ? -1.687 19.874 53.289 1.00 17.26 299 LYS A O 1
ATOM 2186 N N . PHE A 1 308 ? -0.332 18.213 53.990 1.00 16.18 300 PHE A N 1
ATOM 2187 C CA . PHE A 1 308 ? -0.131 18.810 55.308 1.00 16.41 300 PHE A CA 1
ATOM 2188 C C . PHE A 1 308 ? 0.587 20.148 55.200 1.00 16.89 300 PHE A C 1
ATOM 2189 O O . PHE A 1 308 ? 0.210 21.124 55.859 1.00 17.59 300 PHE A O 1
ATOM 2197 N N . ALA A 1 309 ? 1.604 20.224 54.341 1.00 16.97 301 ALA A N 1
ATOM 2198 C CA . ALA A 1 309 ? 2.339 21.476 54.204 1.00 18.66 301 ALA A CA 1
ATOM 2199 C C . ALA A 1 309 ? 1.488 22.555 53.552 1.00 20.37 301 ALA A C 1
ATOM 2200 O O . ALA A 1 309 ? 1.720 23.746 53.773 1.00 21.67 301 ALA A O 1
ATOM 2202 N N . ALA A 1 310 ? 0.499 22.176 52.742 1.00 18.22 302 ALA A N 1
ATOM 2203 C CA . ALA A 1 310 ? -0.377 23.214 52.210 1.00 18.94 302 ALA A CA 1
ATOM 2204 C C . ALA A 1 310 ? -1.268 23.793 53.304 1.00 22.40 302 ALA A C 1
ATOM 2205 O O . ALA A 1 310 ? -1.670 24.954 53.225 1.00 22.60 302 ALA A O 1
ATOM 2207 N N . ARG A 1 311 ? -1.551 23.018 54.343 1.00 18.75 303 ARG A N 1
ATOM 2208 C CA . ARG A 1 311 ? -2.383 23.485 55.442 1.00 22.33 303 ARG A CA 1
ATOM 2209 C C . ARG A 1 311 ? -1.584 24.201 56.529 1.00 26.48 303 ARG A C 1
ATOM 2210 O O . ARG A 1 311 ? -2.075 25.182 57.099 1.00 29.75 303 ARG A O 1
ATOM 2218 N N A LYS A 1 312 ? -0.391 23.694 56.840 0.39 38.16 304 LYS A N 1
ATOM 2219 N N B LYS A 1 312 ? -0.333 23.801 56.790 0.61 38.00 304 LYS A N 1
ATOM 2220 C CA A LYS A 1 312 ? 0.523 24.286 57.807 0.39 50.83 304 LYS A CA 1
ATOM 2221 C CA B LYS A 1 312 ? 0.383 24.267 57.976 0.61 51.01 304 LYS A CA 1
ATOM 2222 C C A LYS A 1 312 ? 1.798 24.661 57.070 0.39 50.91 304 LYS A C 1
ATOM 2223 C C B LYS A 1 312 ? 1.528 25.247 57.736 0.61 50.64 304 LYS A C 1
ATOM 2224 O O A LYS A 1 312 ? 2.423 23.804 56.437 0.39 48.46 304 LYS A O 1
ATOM 2225 O O B LYS A 1 312 ? 1.962 25.885 58.698 0.61 54.14 304 LYS A O 1
ATOM 2236 N N A LYS A 1 313 ? 2.179 25.933 57.145 0.39 55.89 305 LYS A N 1
ATOM 2237 N N B LYS A 1 313 ? 2.048 25.367 56.514 0.61 55.89 305 LYS A N 1
ATOM 2238 C CA A LYS A 1 313 ? 3.396 26.372 56.475 0.39 58.08 305 LYS A CA 1
ATOM 2239 C CA B LYS A 1 313 ? 3.238 26.179 56.239 0.61 56.81 305 LYS A CA 1
ATOM 2240 C C A LYS A 1 313 ? 4.601 25.637 57.042 0.39 60.45 305 LYS A C 1
ATOM 2241 C C B LYS A 1 313 ? 4.479 25.630 56.951 0.61 60.87 305 LYS A C 1
ATOM 2242 O O A LYS A 1 313 ? 5.197 26.094 58.025 0.39 65.47 305 LYS A O 1
ATOM 2243 O O B LYS A 1 313 ? 4.985 26.224 57.910 0.61 64.73 305 LYS A O 1
ATOM 2246 N N . ILE A 1 314 ? 4.970 24.488 56.466 1.00 49.55 306 ILE A N 1
ATOM 2247 C CA . ILE A 1 314 ? 6.177 23.824 56.944 1.00 38.85 306 ILE A CA 1
ATOM 2248 C C . ILE A 1 314 ? 7.350 24.015 56.002 1.00 41.15 306 ILE A C 1
ATOM 2249 O O . ILE A 1 314 ? 8.449 23.521 56.288 1.00 42.23 306 ILE A O 1
ATOM 2251 N N . ALA A 1 315 ? 7.152 24.721 54.889 1.00 39.33 307 ALA A N 1
ATOM 2252 C CA . ALA A 1 315 ? 8.186 24.832 53.867 1.00 41.67 307 ALA A CA 1
ATOM 2253 C C . ALA A 1 315 ? 9.397 25.593 54.400 1.00 32.38 307 ALA A C 1
ATOM 2254 O O . ALA A 1 315 ? 9.243 26.593 55.105 1.00 27.81 307 ALA A O 1
ATOM 2256 N N . PRO A 1 316 ? 10.608 25.167 54.054 1.00 32.55 308 PRO A N 1
ATOM 2257 C CA . PRO A 1 316 ? 11.801 25.820 54.596 1.00 36.55 308 PRO A CA 1
ATOM 2258 C C . PRO A 1 316 ? 12.032 27.181 53.962 1.00 29.86 308 PRO A C 1
ATOM 2259 O O . PRO A 1 316 ? 11.542 27.485 52.871 1.00 24.11 308 PRO A O 1
ATOM 2263 N N . GLN A 1 317 ? 12.773 28.014 54.690 1.00 31.62 309 GLN A N 1
ATOM 2264 C CA . GLN A 1 317 ? 13.376 29.192 54.087 1.00 32.21 309 GLN A CA 1
ATOM 2265 C C . GLN A 1 317 ? 14.390 28.741 53.047 1.00 20.96 309 GLN A C 1
ATOM 2266 O O . GLN A 1 317 ? 15.210 27.851 53.306 1.00 21.16 309 GLN A O 1
ATOM 2268 N N . ILE A 1 318 ? 14.332 29.334 51.862 1.00 24.32 310 ILE A N 1
ATOM 2269 C CA . ILE A 1 318 ? 15.182 28.865 50.774 1.00 20.71 310 ILE A CA 1
ATOM 2270 C C . ILE A 1 318 ? 16.041 30.014 50.264 1.00 23.75 310 ILE A C 1
ATOM 2271 O O . ILE A 1 318 ? 15.690 31.191 50.402 1.00 21.47 310 ILE A O 1
ATOM 2276 N N . GLU A 1 319 ? 17.190 29.657 49.691 1.00 21.26 311 GLU A N 1
ATOM 2277 C CA . GLU A 1 319 ? 17.995 30.558 48.875 1.00 24.28 311 GLU A CA 1
ATOM 2278 C C . GLU A 1 319 ? 17.916 30.069 47.437 1.00 21.12 311 GLU A C 1
ATOM 2279 O O . GLU A 1 319 ? 18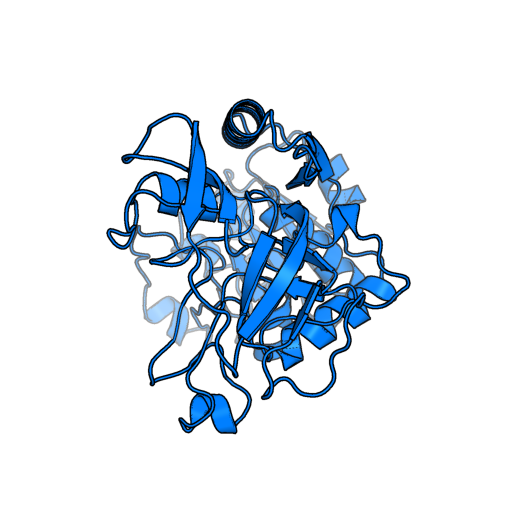.220 28.905 47.163 1.00 20.08 311 GLU A O 1
ATOM 2285 N N . LEU A 1 320 ? 17.519 30.949 46.527 1.00 18.18 312 LEU A N 1
ATOM 2286 C CA . LEU A 1 320 ? 17.260 30.571 45.141 1.00 21.54 312 LEU A CA 1
ATOM 2287 C C . LEU A 1 320 ? 18.438 30.961 44.250 1.00 20.59 312 LEU A C 1
ATOM 2288 O O . LEU A 1 320 ? 18.899 32.106 44.294 1.00 18.95 312 LEU A O 1
ATOM 2293 N N . PHE A 1 321 ? 18.925 30.004 43.453 1.00 17.75 313 PHE A N 1
ATOM 2294 C CA . PHE A 1 321 ? 19.923 30.210 42.406 1.00 19.81 313 PHE A CA 1
ATOM 2295 C C . PHE A 1 321 ? 19.350 29.799 41.056 1.00 21.63 313 PHE A C 1
ATOM 2296 O O . PHE A 1 321 ? 18.632 28.796 40.974 1.00 16.96 313 PHE A O 1
ATOM 2304 N N . PRO A 1 322 ? 19.688 30.502 39.978 1.00 18.40 314 PRO A N 1
ATOM 2305 C CA . PRO A 1 322 ? 19.429 29.941 38.648 1.00 17.18 314 PRO A CA 1
ATOM 2306 C C . PRO A 1 322 ? 20.209 28.649 38.475 1.00 19.20 314 PRO A C 1
ATOM 2307 O O . PRO A 1 322 ? 21.314 28.490 38.999 1.00 16.45 314 PRO A O 1
ATOM 2311 N N . MET A 1 323 ? 19.612 27.714 37.732 1.00 14.70 315 MET A N 1
ATOM 2312 C CA . MET A 1 323 ? 20.265 26.435 37.468 1.00 16.83 315 MET A CA 1
ATOM 2313 C C . MET A 1 323 ? 21.612 26.620 36.772 1.00 19.07 315 MET A C 1
ATOM 2314 O O . MET A 1 323 ? 22.534 25.809 36.968 1.00 17.50 315 MET A O 1
ATOM 2319 N N . SER A 1 324 ? 21.750 27.677 35.967 1.00 16.34 316 SER A N 1
ATOM 2320 C CA . SER A 1 324 ? 23.018 27.989 35.303 1.00 19.84 316 SER A CA 1
ATOM 2321 C C . SER A 1 324 ? 24.120 28.395 36.279 1.00 18.68 316 SER A C 1
ATOM 2322 O O . SER A 1 324 ? 25.269 28.582 35.850 1.00 18.18 316 SER A O 1
ATOM 2325 N N . GLN A 1 325 ? 23.800 28.528 37.562 1.00 17.04 317 GLN A N 1
ATOM 2326 C CA . GLN A 1 325 ? 24.754 28.832 38.623 1.00 18.34 317 GLN A CA 1
ATOM 2327 C C . GLN A 1 325 ? 24.831 27.685 39.624 1.00 17.75 317 GLN A C 1
ATOM 2328 O O . GLN A 1 325 ? 25.049 27.899 40.820 1.00 17.91 317 GLN A O 1
ATOM 2334 N N . LEU A 1 326 ? 24.672 26.454 39.134 1.00 14.97 318 LEU A N 1
ATOM 2335 C CA . LEU A 1 326 ? 24.677 25.288 40.018 1.00 17.35 318 LEU A CA 1
ATOM 2336 C C . LEU A 1 326 ? 25.993 25.156 40.784 1.00 19.59 318 LEU A C 1
ATOM 2337 O O . LEU A 1 326 ? 26.002 24.783 41.962 1.00 16.50 318 LEU A O 1
ATOM 2342 N N . ASN A 1 327 ? 27.121 25.414 40.123 1.00 19.31 319 ASN A N 1
ATOM 2343 C CA . ASN A 1 327 ? 28.395 25.263 40.816 1.00 19.37 319 ASN A CA 1
ATOM 2344 C C . ASN A 1 327 ? 28.538 26.291 41.930 1.00 18.63 319 ASN A C 1
ATOM 2345 O O . ASN A 1 327 ? 29.112 25.995 42.986 1.00 19.72 319 ASN A O 1
ATOM 2350 N N . GLU A 1 328 ? 28.029 27.503 41.703 1.00 18.29 320 GLU A N 1
ATOM 2351 C CA . GLU A 1 328 ? 27.991 28.509 42.758 1.00 22.49 320 GLU A CA 1
ATOM 2352 C C . GLU A 1 328 ? 27.089 28.068 43.903 1.00 20.41 320 GLU A C 1
ATOM 2353 O O . GLU A 1 328 ? 27.403 28.303 45.079 1.00 24.91 320 GLU A O 1
ATOM 2359 N N . ALA A 1 329 ? 25.963 27.434 43.574 1.00 18.79 321 ALA A N 1
ATOM 2360 C CA . ALA A 1 329 ? 25.045 26.934 44.597 1.00 18.03 321 ALA A CA 1
ATOM 2361 C C . ALA A 1 329 ? 25.692 25.830 45.419 1.00 22.25 321 ALA A C 1
ATOM 2362 O O . ALA A 1 329 ? 25.520 25.768 46.640 1.00 20.52 321 ALA A O 1
ATOM 2364 N N . ILE A 1 330 ? 26.445 24.950 44.763 1.00 17.34 322 ILE A N 1
ATOM 2365 C CA . ILE A 1 330 ? 27.147 23.897 45.485 1.00 18.64 322 ILE A CA 1
ATOM 2366 C C . ILE A 1 330 ? 28.195 24.491 46.423 1.00 20.64 322 ILE A C 1
ATOM 2367 O O . ILE A 1 330 ? 28.365 24.033 47.563 1.00 21.95 322 ILE A O 1
ATOM 2372 N N . GLU A 1 331 ? 28.896 25.536 45.976 1.00 21.28 323 GLU A N 1
ATOM 2373 C CA . GLU A 1 331 ? 29.846 26.196 46.862 1.00 23.62 323 GLU A CA 1
ATOM 2374 C C . GLU A 1 331 ? 29.133 26.812 48.067 1.00 30.15 323 GLU A C 1
ATOM 2375 O O . GLU A 1 331 ? 29.619 26.722 49.202 1.00 27.15 323 GLU A O 1
ATOM 2381 N N . ARG A 1 332 ? 27.967 27.418 47.844 1.00 22.90 324 ARG A N 1
ATOM 2382 C CA . ARG A 1 332 ? 27.197 27.981 48.950 1.00 22.56 324 ARG A CA 1
ATOM 2383 C C . ARG A 1 332 ? 26.771 26.899 49.941 1.00 22.72 324 ARG A C 1
ATOM 2384 O O . ARG A 1 332 ? 26.856 27.097 51.157 1.00 27.55 324 ARG A O 1
ATOM 2392 N N . LEU A 1 333 ? 26.304 25.753 49.442 1.00 21.23 325 LEU A N 1
ATOM 2393 C CA . LEU A 1 333 ? 25.985 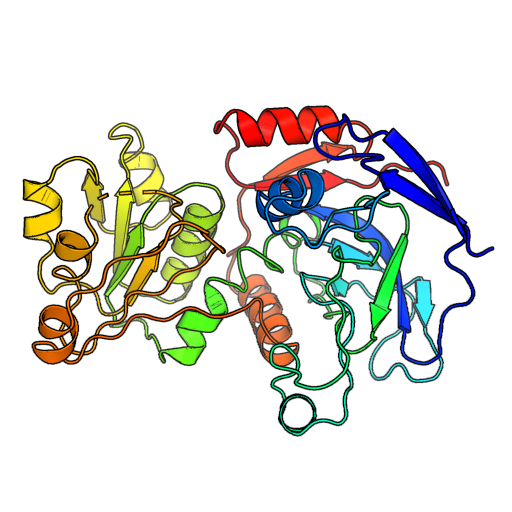24.639 50.334 1.00 21.79 325 LEU A CA 1
ATOM 2394 C C . LEU A 1 333 ? 27.189 24.256 51.178 1.00 24.50 325 LEU A C 1
ATOM 2395 O O . LEU A 1 333 ? 27.078 24.064 52.394 1.00 26.55 325 LEU A O 1
ATOM 2400 N N . HIS A 1 334 ? 28.362 24.163 50.551 1.00 25.94 326 HIS A N 1
ATOM 2401 C CA . HIS A 1 334 ? 29.534 23.702 51.279 1.00 28.42 326 HIS A CA 1
ATOM 2402 C C . HIS A 1 334 ? 29.990 24.706 52.338 1.00 30.83 326 HIS A C 1
ATOM 2403 O O . HIS A 1 334 ? 30.625 24.316 53.321 1.00 33.73 326 HIS A O 1
ATOM 2410 N N . SER A 1 335 ? 29.678 25.993 52.157 1.00 30.13 327 SER A N 1
ATOM 2411 C CA . SER A 1 335 ? 30.087 27.022 53.111 1.00 32.78 327 SER A CA 1
ATOM 2412 C C . SER A 1 335 ? 29.378 26.906 54.457 1.00 38.26 327 SER A C 1
ATOM 2413 O O . SER A 1 335 ? 29.834 27.505 55.434 1.00 42.37 327 SER A O 1
ATOM 2416 N N . GLY A 1 336 ? 28.261 26.186 54.529 1.00 39.87 328 GLY A N 1
ATOM 2417 C CA . GLY A 1 336 ? 27.487 26.110 55.751 1.00 40.72 328 GLY A CA 1
ATOM 2418 C C . GLY A 1 336 ? 26.617 27.315 56.048 1.00 46.61 328 GLY A C 1
ATOM 2419 O O . GLY A 1 336 ? 25.890 27.300 57.052 1.00 46.08 328 GLY A O 1
ATOM 2420 N N . GLN A 1 337 ? 26.649 28.347 55.206 1.00 42.30 329 GLN A N 1
ATOM 2421 C CA . GLN A 1 337 ? 25.976 29.609 55.488 1.00 42.83 329 GLN A CA 1
ATOM 2422 C C . GLN A 1 337 ? 24.549 29.678 54.956 1.00 37.07 329 GLN A C 1
ATOM 2423 O O . GLN A 1 337 ? 23.864 30.675 55.202 1.00 40.65 329 GLN A O 1
ATOM 2425 N N . ALA A 1 338 ? 24.082 28.659 54.240 1.00 32.08 330 ALA A N 1
ATOM 2426 C CA . ALA A 1 338 ? 22.751 28.720 53.648 1.00 29.52 330 ALA A CA 1
ATOM 2427 C C . ALA A 1 338 ? 21.673 28.729 54.727 1.00 33.83 330 ALA A C 1
ATOM 2428 O O . ALA A 1 338 ? 21.771 28.023 55.735 1.00 30.97 330 ALA A O 1
ATOM 2430 N N . ARG A 1 339 ? 20.639 29.542 54.512 1.00 28.75 331 ARG A N 1
ATOM 2431 C CA . ARG A 1 339 ? 19.510 29.660 55.435 1.00 32.39 331 ARG A CA 1
ATOM 2432 C C . ARG A 1 339 ? 18.237 29.494 54.606 1.00 35.10 331 ARG A C 1
ATOM 2433 O O . ARG A 1 339 ? 17.685 30.474 54.097 1.00 33.98 331 ARG A O 1
ATOM 2435 N N . TYR A 1 340 ? 17.773 28.255 54.453 1.00 29.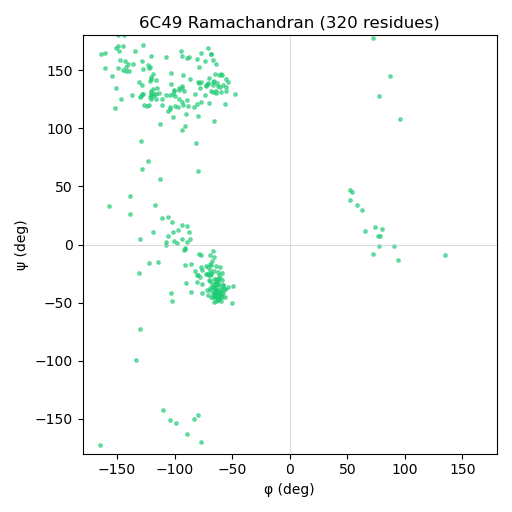82 332 TYR A N 1
ATOM 2436 C CA . TYR A 1 340 ? 18.402 27.068 55.028 1.00 22.45 332 TYR A CA 1
ATOM 2437 C C . TYR A 1 340 ? 18.563 25.966 53.984 1.00 27.68 332 TYR A C 1
ATOM 2438 O O . TYR A 1 340 ? 19.403 25.078 54.132 1.00 32.97 332 TYR A O 1
ATOM 2447 N N . ARG A 1 341 ? 17.731 26.004 52.947 1.00 23.88 333 ARG A N 1
ATOM 2448 C CA . ARG A 1 341 ? 17.839 25.074 51.835 1.00 18.19 333 ARG A CA 1
ATOM 2449 C C . ARG A 1 341 ? 18.057 25.851 50.544 1.00 24.01 333 ARG A C 1
ATOM 2450 O O . ARG A 1 341 ? 17.495 26.931 50.345 1.00 23.80 333 ARG A O 1
ATOM 2458 N N . ILE A 1 342 ? 18.886 25.298 49.676 1.00 20.23 334 ILE A N 1
ATOM 2459 C CA . ILE A 1 342 ? 19.195 25.896 48.390 1.00 17.65 334 ILE A CA 1
ATOM 2460 C C . ILE A 1 342 ? 18.295 25.254 47.346 1.00 14.02 334 ILE A C 1
ATOM 2461 O O . ILE A 1 342 ? 18.129 24.028 47.332 1.00 17.94 334 ILE A O 1
ATOM 2466 N N . VAL A 1 343 ? 17.710 26.077 46.481 1.00 14.50 335 VAL A N 1
ATOM 2467 C CA . VAL A 1 343 ? 16.847 25.614 45.395 1.00 14.31 335 VAL A CA 1
ATOM 2468 C C . VAL A 1 343 ? 17.336 26.229 44.086 1.00 13.93 335 VAL A C 1
ATOM 2469 O O . VAL A 1 343 ? 17.671 27.417 44.039 1.00 17.19 335 VAL A O 1
ATOM 2473 N N . LEU A 1 344 ? 17.374 25.420 43.028 1.00 14.04 336 LEU A N 1
ATOM 2474 C CA . LEU A 1 344 ? 17.727 25.876 41.689 1.00 14.93 336 LEU A CA 1
ATOM 2475 C C . LEU A 1 344 ? 16.455 26.165 40.907 1.00 17.25 336 LEU A C 1
ATOM 2476 O O . LEU A 1 344 ? 15.541 25.336 40.889 1.00 14.65 336 LEU A O 1
ATOM 2481 N N . LYS A 1 345 ? 16.404 27.315 40.240 1.00 15.86 337 LYS A N 1
ATOM 2482 C CA . LYS A 1 345 ? 15.310 27.604 39.320 1.00 16.85 337 LYS A CA 1
ATOM 2483 C C . LYS A 1 345 ? 15.751 27.244 37.908 1.00 17.97 337 LYS A C 1
ATOM 2484 O O . LYS A 1 345 ? 16.794 27.720 37.441 1.00 17.74 337 LYS A O 1
ATOM 2490 N N . ALA A 1 346 ? 14.972 26.402 37.235 1.00 16.68 338 ALA A N 1
ATOM 2491 C CA . ALA A 1 346 ? 15.337 26.013 35.878 1.00 17.55 338 ALA A CA 1
ATOM 2492 C C . ALA A 1 346 ? 15.313 27.234 34.962 1.00 20.89 338 ALA A C 1
ATOM 2493 O O . ALA A 1 346 ? 14.342 27.995 34.955 1.00 19.96 338 ALA A O 1
ATOM 2495 N N . ASP A 1 347 ? 16.398 27.433 34.197 1.00 19.27 339 ASP A N 1
ATOM 2496 C CA . ASP A 1 347 ? 16.527 28.596 33.320 1.00 24.48 339 ASP A CA 1
ATOM 2497 C C . ASP A 1 347 ? 17.130 28.202 31.972 1.00 24.61 339 ASP A C 1
ATOM 2498 O O . ASP A 1 347 ? 17.965 28.918 31.414 1.00 22.04 339 ASP A O 1
ATOM 2503 N N . PHE A 1 348 ? 16.698 27.073 31.419 1.00 22.16 340 PHE A N 1
ATOM 2504 C CA . PHE A 1 348 ? 17.219 26.607 30.141 1.00 24.32 340 PHE A CA 1
ATOM 2505 C C . PHE A 1 348 ? 16.570 27.357 28.985 1.00 30.64 340 PHE A C 1
ATOM 2506 O O . PHE A 1 348 ? 15.441 27.838 29.086 1.00 31.18 340 PHE A O 1
ATOM 2514 N N . ALA A 1 349 ? 17.305 27.459 27.879 1.00 32.36 341 ALA A N 1
ATOM 2515 C CA . ALA A 1 349 ? 16.755 28.071 26.680 1.00 40.23 341 ALA A CA 1
ATOM 2516 C C . ALA A 1 349 ? 15.634 27.205 26.122 1.00 56.96 341 ALA A C 1
ATOM 2517 O O . ALA A 1 349 ? 15.742 25.976 26.073 1.00 56.16 341 ALA A O 1
ATOM 2519 N N . GLU A 1 350 ? 14.549 27.856 25.712 1.00 68.62 342 GLU A N 1
ATOM 2520 C CA . GLU A 1 350 ? 13.347 27.159 25.266 1.00 82.33 342 GLU A CA 1
ATOM 2521 C C . GLU A 1 350 ? 13.504 26.588 23.863 1.00 95.23 342 GLU A C 1
ATOM 2522 O O . GLU A 1 350 ? 12.521 26.181 23.243 1.00 102.69 342 GLU A O 1
#

Secondary structure (DSSP, 8-state):
--EEEEEEBSSTTPPPEEEEEE--SPPTTEEEEEEEEEEE-HHHHHHHTTTTS---SSB----SEEEEEEEE-TT--S--TT-EEEE-SEEE--S-SHHHHTT-GGG-SSS-EETTSSS--SSBSEEEEEGGGSEEPPTTS-HHHHGGGGTHHHHHHHHHHHTT--TTSEEEEE--SHHHHHHHHHHHHHT-EEEEEES-GGGHHHHHHHT-SEEEETT-HHHHHTTTT-EEEEEE-----HHHHHHTEEEEEEEEE-S---SPPP--HHHHHHHT-EEEE--S--HHHHHHHHHHHHHS--PPPEEEEEGGGHHHHHHHHHHT--SSEEEEEP----

Organism: Acinetobacter baumannii (NCBI:txid470)

Solvent-accessible surface area: 14920 Å² total; per-residue (Å²): 163,22,66,5,57,3,34,0,0,84,104,48,63,69,157,9,46,113,63,156,43,115,31,31,116,41,80,61,54,26,0,16,0,115,6,42,25,0,0,1,11,114,33,0,35,11,2,8,63,45,96,79,159,49,21,92,63,51,3,5,0,0,0,0,0,0,0,94,1,61,31,58,8,102,82,21,127,80,28,120,115,34,41,48,1,0,1,4,52,14,0,19,11,45,73,81,22,118,47,6,132,57,37,92,34,35,86,15,101,35,154,73,61,21,0,0,40,50,42,29,1,0,0,0,17,47,2,24,0,0,46,18,4,3,0,37,16,36,185,111,12,82,29,61,13,0,0,0,2,1,16,0,0,0,14,0,7,29,0,1,53,65,59,151,13,116,56,124,45,19,0,0,0,14,26,32,44,16,35,0,7,1,0,0,54,2,0,126,28,52,44,8,72,1,0,0,0,12,82,86,96,90,31,48,79,54,4,100,86,28,14,6,67,76,33,11,58,36,76,64,101,73,28,3,148,70,19,156,34,90,0,43,0,0,0,4,31,48,119,110,98,42,76,27,18,3,50,0,2,12,100,119,1,5,0,3,42,16,42,80,47,92,55,126,46,107,57,65,99,37,31,41,123,127,16,63,34,55,52,43,46,28,56,27,1,12,9,58,11,4,129,90,0,0,147,28,5,32,168,75,97,2,23,5,49,38,38,74,36,50,0,65,72,2,48,96,0,35,115,84,21,149,69,68,55,17,50,58,15,0,0,0,94,21,68,45,83,159

Radius of gyration: 19.94 Å; Cα contacts (8 Å, |Δi|>4): 821; chains: 1; bounding box: 39×41×62 Å

CATH classification: 3.40.50.720

B-factor: mean 28.56, std 14.16, range [9.91, 123.44]

Nearest PDB structures (foldseek):
  6c49-assembly1_A  TM=1.003E+00  e=1.862E-80  Acinetobacter baumannii
  4c4o-assembly1_B  TM=8.786E-01  e=3.014E-30  Candida parapsilosis
  3wnq-assembly1_B  TM=8.626E-01  e=2.447E-28  Candida parapsilosis
  3wlf-assembly1_B  TM=8.633E-01  e=3.335E-28  Candida parapsilosis
  6isv-assembly1_B  TM=8.569E-01  e=5.756E-27  Geotrichum candidum

InterPro domains:
  IPR002328 Alcohol dehydrogenase, zinc-type, conserved site [PS00059] (64-78)
  IPR011032 GroES-like superfamily [SSF50129] (8-164)
  IPR013149 Alcohol dehydrogenase-like, C-terminal [PF00107] (180-302)
  IPR013154 Alcohol dehydrogenase-like, N-terminal [PF08240] (29-141)
  IPR020843 Enoylreductase domain [SM00829] (15-336)
  IPR029752 D-isomer specific 2-hydroxyacid dehydrogenase, NAD-binding domain conserved site 1 [PS00065] (173-200)
  IPR036291 NAD(P)-binding domain superfamily [SSF51735] (143-306)
  IPR047109 Cinnamyl alcohol dehydrogenase-like [PTHR42683] (7-338)
  IPR047109 Cinnamyl alcohol dehydrogenase-like [cd05283] (7-337)